Protein AF-A0A024UAS4-F1 (afdb_monomer)

Organism: NCBI:txid157072

Radius of gyration: 19.82 Å; Cα contacts (8 Å, |Δi|>4): 161; chains: 1; bounding box: 47×37×58 Å

Secondary structure (DSSP, 8-state):
-PPP-------PPPPGGGGGG--PPPHHHHHHHHHHHHHHHSTTSSSHHHHHHHHHHHH-GGGGGSPPTHHHHHTSHHHHHHHHHTHHHHHHHHHHHPBPPSSSS-PPPBB-HHHHHHHHHHTT--BTTB-HHHHHHHHHHH-SS--SGGG--B-HHHHHHHHHHHHHHH---TTS-HHHHHHHHHHHHS---S---

Foldseek 3Di:
DPQDDAADDDDPDDDPVVCPPDDDDDLVRVVVVLLVSLCVRVVVDPDSVVSSVVCCVVHVVCVVVDQDCLVVLCVDPLNVVLCVVCVVLLVVLQVVQWDADPDPDRDATWHQLVSLVVSCVVLVLDDPQCHPVNSSVLQVSLDDPDPDNVPRTHHSSSSSSSLLVSLCSVPVPSPDRSSRSSNCCCVPRSDDDPPDD

Nearest PDB structures (foldseek):
  7n6g-assembly1_5Z  TM=7.622E-01  e=7.331E+00  Chlamydomonas reinhardtii
  8glv-assembly1_HM  TM=6.140E-01  e=5.445E+00  Chlamydomonas reinhardtii
  2r2i-assembly1_A  TM=4.619E-01  e=5.181E+00  Gallus gallus
  8c9i-assembly1_A  TM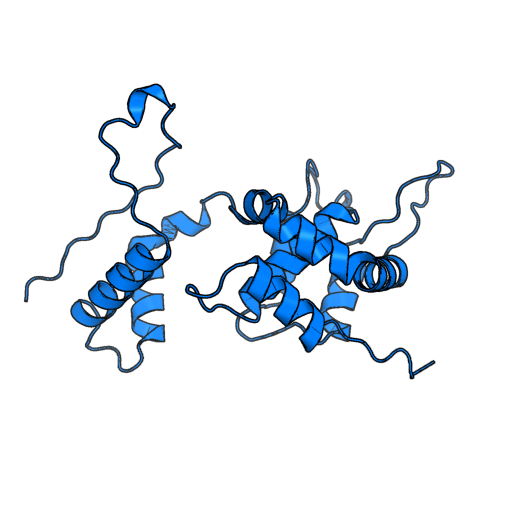=2.856E-01  e=8.507E+00  Mycobacterium tuberculosis H37Rv

Solvent-accessible surface area (backbone atoms only — not comparable to full-atom values): 11941 Å² total; per-residue (Å²): 134,84,77,82,86,77,83,75,80,92,72,80,85,70,56,84,90,69,45,89,80,64,84,82,72,54,73,59,58,48,50,52,51,49,53,52,49,25,50,71,72,33,58,88,47,93,44,69,68,60,17,47,53,49,44,39,63,76,52,43,57,67,57,80,74,52,80,75,63,58,61,62,52,50,68,30,73,66,30,45,52,47,53,57,74,44,38,67,62,54,50,50,56,47,62,74,53,33,44,76,54,90,58,95,58,93,57,69,59,21,28,42,6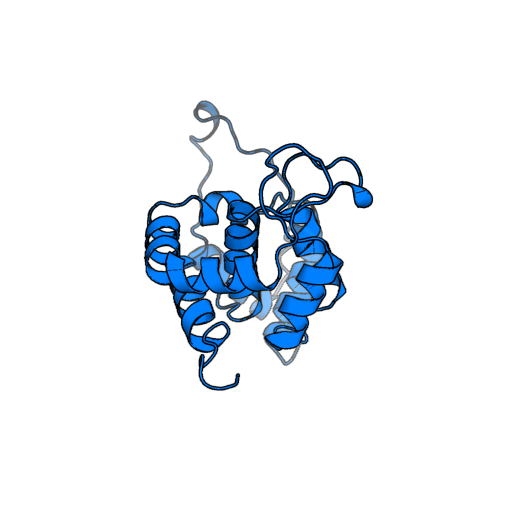9,71,38,48,55,46,52,42,56,78,56,59,61,66,44,100,79,32,40,75,64,54,54,52,50,46,60,59,68,49,54,81,88,61,89,47,80,91,66,47,61,43,36,69,68,36,48,51,40,46,50,46,53,48,14,45,58,76,50,71,52,84,85,57,56,65,47,57,35,30,50,51,35,45,64,72,56,66,61,68,78,85,86,77,124

Mean predicted aligned error: 9.31 Å

pLDDT: mean 83.04, std 13.85, range [34.66, 96.94]

Structure (mmCIF, N/CA/C/O backbone):
data_AF-A0A024UAS4-F1
#
_entry.id   AF-A0A024UAS4-F1
#
loop_
_atom_site.group_PDB
_atom_site.id
_atom_site.type_symbol
_atom_site.label_atom_id
_atom_site.label_alt_id
_atom_site.label_comp_id
_atom_site.label_asym_id
_atom_site.label_entity_id
_atom_site.label_seq_id
_atom_site.pdbx_PDB_ins_code
_atom_site.Cartn_x
_atom_site.Cartn_y
_atom_site.Cartn_z
_atom_site.occupancy
_atom_site.B_iso_or_equiv
_atom_site.auth_seq_id
_atom_site.auth_comp_id
_atom_site.auth_asym_id
_atom_site.auth_atom_id
_atom_site.pdbx_PDB_model_num
ATOM 1 N N . MET A 1 1 ? 24.900 0.332 -29.630 1.00 50.69 1 MET A N 1
ATOM 2 C CA . MET A 1 1 ? 23.513 0.754 -29.931 1.00 50.69 1 MET A CA 1
ATOM 3 C C . MET A 1 1 ? 23.313 2.219 -29.562 1.00 50.69 1 MET A C 1
ATOM 5 O O . MET A 1 1 ? 23.993 2.699 -28.663 1.00 50.69 1 MET A O 1
ATOM 9 N N . LYS A 1 2 ? 22.414 2.942 -30.246 1.00 58.78 2 LYS A N 1
ATOM 10 C CA . LYS A 1 2 ? 21.988 4.286 -29.814 1.00 58.78 2 LYS A CA 1
ATOM 11 C C . LYS A 1 2 ? 21.093 4.130 -28.580 1.00 58.78 2 LYS A C 1
ATOM 13 O O . LYS A 1 2 ? 20.152 3.346 -28.633 1.00 58.78 2 LYS A O 1
ATOM 18 N N . ARG A 1 3 ? 21.377 4.854 -27.491 1.00 64.69 3 ARG A N 1
ATOM 19 C CA . ARG A 1 3 ? 20.497 4.888 -26.310 1.00 64.69 3 ARG A CA 1
ATOM 20 C C . ARG A 1 3 ? 19.120 5.413 -26.731 1.00 64.69 3 ARG A C 1
ATOM 22 O O . ARG A 1 3 ? 19.038 6.483 -27.335 1.00 64.69 3 ARG A O 1
ATOM 29 N N . LEU A 1 4 ? 18.063 4.655 -26.437 1.00 68.50 4 LEU A N 1
ATOM 30 C CA . LEU A 1 4 ? 16.676 5.113 -26.576 1.00 68.50 4 LEU A CA 1
ATOM 31 C C . LEU A 1 4 ? 16.498 6.411 -25.770 1.00 68.50 4 LEU A C 1
ATOM 33 O O . LEU A 1 4 ? 16.914 6.474 -24.617 1.00 68.50 4 LEU A O 1
ATOM 37 N N . ARG A 1 5 ? 15.908 7.456 -26.362 1.00 72.44 5 ARG A N 1
ATOM 38 C CA . ARG A 1 5 ? 15.452 8.623 -25.593 1.00 72.44 5 ARG A CA 1
ATOM 39 C C . ARG A 1 5 ? 14.025 8.357 -25.155 1.00 72.44 5 ARG A C 1
ATOM 41 O O . ARG A 1 5 ? 13.124 8.374 -25.986 1.00 72.44 5 ARG A O 1
ATOM 48 N N . VAL A 1 6 ? 13.851 8.109 -23.866 1.00 74.56 6 VAL A N 1
ATOM 49 C CA . VAL A 1 6 ? 12.539 7.964 -23.242 1.00 74.56 6 VAL A CA 1
ATOM 50 C C . VAL A 1 6 ? 12.171 9.315 -22.636 1.00 74.56 6 VAL A C 1
ATOM 52 O O . VAL A 1 6 ? 12.903 9.838 -21.796 1.00 74.56 6 VAL A O 1
ATOM 55 N N . MET A 1 7 ? 11.079 9.904 -23.123 1.00 71.94 7 MET A N 1
ATOM 56 C CA . MET A 1 7 ? 10.457 11.090 -22.539 1.00 71.94 7 MET A CA 1
ATOM 57 C C . MET A 1 7 ? 9.089 10.700 -22.012 1.00 71.94 7 MET A C 1
ATOM 59 O O . MET A 1 7 ? 8.360 9.938 -22.641 1.00 71.94 7 MET A O 1
ATOM 63 N N . THR A 1 8 ? 8.762 11.229 -20.851 1.00 75.69 8 THR A N 1
ATOM 64 C CA . THR A 1 8 ? 7.645 10.768 -20.041 1.00 75.69 8 THR A CA 1
ATOM 65 C C . THR A 1 8 ? 7.023 11.960 -19.340 1.00 75.69 8 THR A C 1
ATOM 67 O O . THR A 1 8 ? 7.736 12.835 -18.845 1.00 75.69 8 THR A O 1
ATOM 70 N N . GLN A 1 9 ? 5.700 11.988 -19.298 1.00 74.81 9 GLN A N 1
ATOM 71 C CA . GLN A 1 9 ? 4.931 13.067 -18.699 1.00 74.81 9 GLN A CA 1
ATOM 72 C C . GLN A 1 9 ? 3.681 12.490 -18.038 1.00 74.81 9 GLN A C 1
ATOM 74 O O . GLN A 1 9 ? 3.135 11.494 -18.513 1.00 74.81 9 GLN A O 1
ATOM 79 N N . LEU A 1 10 ? 3.227 13.125 -16.959 1.00 70.62 10 LEU A N 1
ATOM 80 C CA . LEU A 1 10 ? 1.927 12.830 -16.370 1.00 70.62 10 LEU A CA 1
ATOM 81 C C . LEU A 1 10 ? 0.845 13.451 -17.265 1.00 70.62 10 LEU A C 1
ATOM 83 O O . LEU A 1 10 ? 0.870 14.658 -17.505 1.00 70.62 10 LEU A O 1
ATOM 87 N N . VAL A 1 11 ? -0.088 12.641 -17.758 1.00 72.94 11 VAL A N 1
ATOM 88 C CA . VAL A 1 11 ? -1.229 13.106 -18.561 1.00 72.94 11 VAL A CA 1
ATOM 89 C C . VAL A 1 11 ? -2.507 12.895 -17.741 1.00 72.94 11 VAL A C 1
ATOM 91 O O . VAL A 1 11 ? -2.615 11.859 -17.082 1.00 72.94 11 VAL A O 1
ATOM 94 N N . PRO A 1 12 ? -3.457 13.850 -17.719 1.00 67.56 12 PRO A N 1
ATOM 95 C CA . PRO A 1 12 ? -4.763 13.632 -17.101 1.00 67.56 12 PRO A CA 1
ATOM 96 C C . PRO A 1 12 ? -5.467 12.433 -17.737 1.00 67.56 12 PRO A C 1
ATOM 98 O O . PRO A 1 12 ? -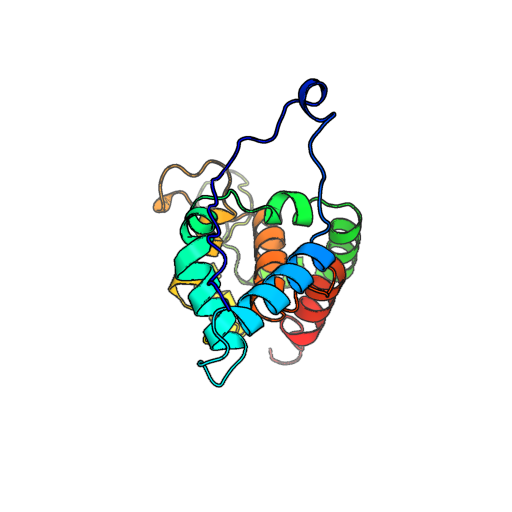5.340 12.230 -18.943 1.00 67.56 12 PRO A O 1
ATO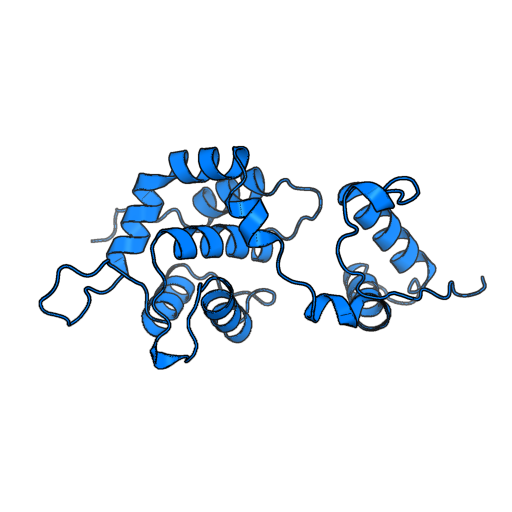M 101 N N . THR A 1 13 ? -6.233 11.674 -16.952 1.00 65.25 13 THR A N 1
ATOM 102 C CA . THR A 1 13 ? -7.056 10.588 -17.492 1.00 65.25 13 THR A CA 1
ATOM 103 C C . THR A 1 13 ? -7.985 11.161 -18.572 1.00 65.25 13 THR A C 1
ATOM 105 O O . THR A 1 13 ? -8.742 12.092 -18.262 1.00 65.25 13 THR A O 1
ATOM 108 N N . PRO A 1 14 ? -7.906 10.684 -19.829 1.00 61.59 14 PRO A N 1
ATOM 109 C CA . PRO A 1 14 ? -8.760 11.181 -20.899 1.00 61.59 14 PRO A CA 1
ATOM 110 C C . PRO A 1 14 ? -10.228 10.919 -20.552 1.00 61.59 14 PRO A C 1
ATOM 112 O O . PRO A 1 14 ? -10.560 9.929 -19.900 1.00 61.59 14 PRO A O 1
ATOM 115 N N . ARG A 1 15 ? -11.118 11.831 -20.956 1.00 60.00 15 ARG A N 1
ATOM 116 C CA . ARG A 1 15 ? -12.567 11.591 -20.863 1.00 60.00 15 ARG A CA 1
ATOM 117 C C . ARG A 1 15 ? -12.927 10.471 -21.840 1.00 60.00 15 ARG A C 1
ATOM 119 O O . ARG A 1 15 ? -12.284 10.372 -22.881 1.00 60.00 15 ARG A O 1
ATOM 126 N N . ASP A 1 16 ? -13.949 9.674 -21.530 1.00 57.28 16 ASP A N 1
ATOM 127 C CA . ASP A 1 16 ? -14.318 8.470 -22.299 1.00 57.28 16 ASP A CA 1
ATOM 128 C C . ASP A 1 16 ? -14.399 8.703 -23.826 1.00 57.28 16 ASP A C 1
ATOM 130 O O . ASP A 1 16 ? -14.017 7.827 -24.600 1.00 57.28 16 ASP A O 1
ATOM 134 N N . ASP A 1 17 ? -14.777 9.908 -24.268 1.00 56.56 17 ASP A N 1
ATOM 135 C CA . ASP A 1 17 ? -14.885 10.300 -25.683 1.00 56.56 17 ASP A CA 1
ATOM 136 C C . ASP A 1 17 ? -13.538 10.581 -26.406 1.00 56.56 17 ASP A C 1
ATOM 138 O O . ASP A 1 17 ? -13.509 10.632 -27.634 1.00 56.56 17 ASP A O 1
ATOM 142 N N . GLU A 1 18 ? -12.416 10.746 -25.691 1.00 55.72 18 GLU A N 1
ATOM 143 C CA . GLU A 1 18 ? -11.061 10.979 -26.253 1.00 55.72 18 GLU A CA 1
ATOM 144 C C . GLU A 1 18 ? -10.182 9.709 -26.267 1.00 55.72 18 GLU A C 1
ATOM 146 O O . GLU A 1 18 ? -9.039 9.729 -26.725 1.00 55.72 18 GLU A O 1
ATOM 151 N N . SER A 1 19 ? -10.707 8.587 -25.769 1.00 55.97 19 SER A N 1
ATOM 152 C CA . SER A 1 19 ? -9.962 7.340 -25.535 1.00 55.97 19 SER A CA 1
ATOM 153 C C . SER A 1 19 ? -9.661 6.513 -26.795 1.00 55.97 19 SER A C 1
ATOM 155 O O . SER A 1 19 ? -8.859 5.582 -26.732 1.00 55.97 19 SER A O 1
ATOM 157 N N . ALA A 1 20 ? -10.251 6.854 -27.946 1.00 57.53 20 ALA A N 1
ATOM 158 C CA . ALA A 1 20 ? -10.285 5.990 -29.132 1.00 57.53 20 ALA A CA 1
ATOM 159 C C . ALA A 1 20 ? -8.906 5.623 -29.725 1.00 57.53 20 ALA A C 1
ATOM 161 O O . ALA A 1 20 ? -8.789 4.572 -30.352 1.00 57.53 20 ALA A O 1
ATOM 162 N N . ASP A 1 21 ? -7.868 6.434 -29.483 1.00 59.16 21 ASP A N 1
ATOM 163 C CA . ASP A 1 21 ? -6.505 6.203 -29.991 1.00 59.16 21 ASP A CA 1
ATOM 164 C C . ASP A 1 21 ? -5.477 5.862 -28.890 1.00 59.16 21 ASP A C 1
ATOM 166 O O . ASP A 1 21 ? -4.285 5.701 -29.174 1.00 59.16 21 ASP A O 1
ATOM 170 N N . THR A 1 22 ? -5.900 5.733 -27.626 1.00 65.50 22 THR A N 1
ATOM 171 C CA . THR A 1 22 ? -4.978 5.410 -26.526 1.00 65.50 22 THR A CA 1
ATOM 172 C C . THR A 1 22 ? -4.817 3.897 -26.416 1.00 65.50 22 THR A C 1
ATOM 174 O O . THR A 1 22 ? -5.690 3.196 -25.914 1.00 65.50 22 THR A O 1
ATOM 177 N N . GLN A 1 23 ? -3.682 3.372 -26.885 1.00 67.50 23 GLN A N 1
ATOM 178 C CA . GLN A 1 23 ? -3.316 1.983 -26.615 1.00 67.50 23 GLN A CA 1
ATOM 179 C C . GLN A 1 23 ? -2.904 1.842 -25.149 1.00 67.50 23 GLN A C 1
ATOM 181 O O . GLN A 1 23 ? -1.827 2.285 -24.747 1.00 67.50 23 GLN A O 1
ATOM 186 N N . GLU A 1 24 ? -3.764 1.214 -24.354 1.00 75.06 24 GLU A N 1
ATOM 187 C CA . GLU A 1 24 ? -3.436 0.821 -22.989 1.00 75.06 24 GLU A CA 1
ATOM 188 C C . GLU A 1 24 ? -2.560 -0.434 -22.996 1.00 75.06 24 GLU A C 1
ATOM 190 O O . GLU A 1 24 ? -2.846 -1.426 -23.668 1.00 75.06 24 GLU A O 1
ATOM 195 N N . ILE A 1 25 ? -1.468 -0.384 -22.237 1.00 78.38 25 ILE A N 1
ATOM 196 C CA . ILE A 1 25 ? -0.591 -1.528 -21.994 1.00 78.38 25 ILE A CA 1
ATOM 197 C C . ILE A 1 25 ? -0.926 -2.055 -20.599 1.00 78.38 25 ILE A C 1
ATOM 199 O O . ILE A 1 25 ? -1.052 -1.271 -19.657 1.00 78.38 25 ILE A O 1
ATOM 203 N N . SER A 1 26 ? -1.055 -3.374 -20.449 1.00 81.25 26 SER A N 1
ATOM 204 C CA . SER A 1 26 ? -1.276 -3.973 -19.131 1.00 81.25 26 SER A CA 1
ATOM 205 C C . SER A 1 26 ? -0.089 -3.702 -18.194 1.00 81.25 26 SER A C 1
ATOM 207 O O . SER A 1 26 ? 1.044 -3.519 -18.639 1.00 81.25 26 SER A O 1
ATOM 209 N N . VAL A 1 27 ? -0.310 -3.724 -16.875 1.00 78.31 27 VAL A N 1
ATOM 210 C CA . VAL A 1 27 ? 0.770 -3.523 -15.884 1.00 78.31 27 VAL A CA 1
ATOM 211 C C . VAL A 1 27 ? 1.896 -4.550 -16.058 1.00 78.31 27 VAL A C 1
ATOM 213 O O . VAL A 1 27 ? 3.070 -4.212 -15.916 1.00 78.31 27 VAL A O 1
ATOM 216 N N . VAL A 1 28 ? 1.543 -5.791 -16.401 1.00 80.44 28 VAL A N 1
ATOM 217 C CA . VAL A 1 28 ? 2.492 -6.892 -16.613 1.00 80.44 28 VAL A CA 1
ATOM 218 C C . VAL A 1 28 ? 3.344 -6.646 -17.854 1.00 80.44 28 VAL A C 1
ATOM 220 O O . VAL A 1 28 ? 4.570 -6.735 -17.781 1.00 80.44 28 VAL A O 1
ATOM 223 N N . ASP A 1 29 ? 2.713 -6.282 -18.971 1.00 84.69 29 ASP A N 1
ATOM 224 C CA . ASP A 1 29 ? 3.425 -5.988 -20.216 1.00 84.69 29 ASP A CA 1
ATOM 225 C C . ASP A 1 29 ? 4.300 -4.743 -20.060 1.00 84.69 29 ASP A C 1
ATOM 227 O O . ASP A 1 29 ? 5.446 -4.718 -20.509 1.00 84.69 29 ASP A O 1
ATOM 231 N N . PHE A 1 30 ? 3.799 -3.724 -19.359 1.00 84.62 30 PHE A N 1
ATOM 232 C CA . PHE A 1 30 ? 4.568 -2.530 -19.041 1.00 84.62 30 PHE A CA 1
ATOM 233 C C . PHE A 1 30 ? 5.794 -2.867 -18.186 1.00 84.62 30 PHE A C 1
ATOM 235 O O . PHE A 1 30 ? 6.894 -2.408 -18.495 1.00 84.62 30 PHE A O 1
ATOM 242 N N . ALA A 1 31 ? 5.644 -3.709 -17.159 1.00 85.38 31 ALA A N 1
ATOM 243 C CA . ALA A 1 31 ? 6.760 -4.169 -16.340 1.00 85.38 31 ALA A CA 1
ATOM 244 C C . ALA A 1 31 ? 7.802 -4.944 -17.166 1.00 85.38 31 ALA A C 1
ATOM 246 O O . ALA A 1 31 ? 8.996 -4.677 -17.031 1.00 85.38 31 ALA A O 1
ATOM 247 N N . ASP A 1 32 ? 7.389 -5.852 -18.056 1.00 87.25 32 ASP A N 1
ATOM 248 C CA . ASP A 1 32 ? 8.320 -6.578 -18.934 1.00 87.25 32 ASP A CA 1
ATOM 249 C C . ASP A 1 32 ? 9.058 -5.628 -19.893 1.00 87.25 32 ASP A C 1
ATOM 251 O O . ASP A 1 32 ? 10.288 -5.660 -19.995 1.00 87.25 32 ASP A O 1
ATOM 255 N N . ILE A 1 33 ? 8.333 -4.710 -20.539 1.00 87.69 33 ILE A N 1
ATOM 256 C CA . ILE A 1 33 ? 8.920 -3.685 -21.411 1.00 87.69 33 ILE A CA 1
ATOM 257 C C . ILE A 1 33 ? 9.942 -2.846 -20.638 1.00 87.69 33 ILE A C 1
ATOM 259 O O . ILE A 1 33 ? 11.064 -2.654 -21.115 1.00 87.69 33 ILE A O 1
ATOM 263 N N . LEU A 1 34 ? 9.598 -2.390 -19.431 1.00 87.12 34 LEU A N 1
ATOM 264 C CA . LEU A 1 34 ? 10.504 -1.637 -18.567 1.00 87.12 34 LEU A CA 1
ATOM 265 C C . LEU A 1 34 ? 11.773 -2.424 -18.254 1.00 87.12 34 LEU A C 1
ATOM 267 O O . LEU A 1 34 ? 12.871 -1.889 -18.397 1.00 87.12 34 LEU A O 1
ATOM 271 N N . LEU A 1 35 ? 11.649 -3.692 -17.861 1.00 89.25 35 LEU A N 1
ATOM 272 C CA . LEU A 1 35 ? 12.798 -4.536 -17.538 1.00 89.25 35 LEU A CA 1
ATOM 273 C C . LEU A 1 35 ? 13.713 -4.738 -18.751 1.00 89.25 35 LEU A C 1
ATOM 275 O O . LEU A 1 35 ? 14.939 -4.681 -18.614 1.00 89.25 35 LEU A O 1
ATOM 279 N N . ARG A 1 36 ? 13.141 -4.913 -19.947 1.00 88.88 36 ARG A N 1
ATOM 280 C CA . ARG A 1 36 ? 13.904 -4.998 -21.202 1.00 88.88 36 ARG A CA 1
ATOM 281 C C . ARG A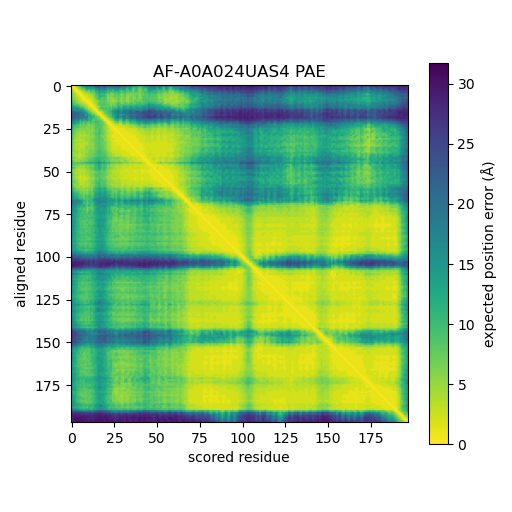 1 36 ? 14.642 -3.697 -21.500 1.00 88.88 36 ARG A C 1
ATOM 283 O O . ARG A 1 36 ? 15.837 -3.740 -21.783 1.00 88.88 36 ARG A O 1
ATOM 290 N N . ILE A 1 37 ? 13.974 -2.548 -21.371 1.00 87.75 37 ILE A N 1
ATOM 291 C CA . ILE A 1 37 ? 14.600 -1.232 -21.564 1.00 87.75 37 ILE A CA 1
ATOM 292 C C . ILE A 1 37 ? 15.729 -1.022 -20.551 1.00 87.75 37 ILE A C 1
ATOM 294 O O . ILE A 1 37 ? 16.828 -0.628 -20.940 1.00 87.75 37 ILE A O 1
ATOM 298 N N . CYS A 1 38 ? 15.500 -1.343 -19.275 1.00 89.88 38 CYS A N 1
ATOM 299 C CA . CYS A 1 38 ? 16.506 -1.232 -18.221 1.00 89.88 38 CYS A CA 1
ATOM 300 C C . CYS A 1 38 ? 17.752 -2.071 -18.534 1.00 89.88 38 CYS A C 1
ATOM 302 O O . CYS A 1 38 ? 18.877 -1.609 -18.346 1.00 89.88 38 CYS A O 1
ATOM 304 N N . ASN A 1 39 ? 17.563 -3.302 -19.018 1.00 90.12 39 ASN A N 1
ATOM 305 C CA . ASN A 1 39 ? 18.664 -4.191 -19.385 1.00 90.12 39 ASN A CA 1
ATOM 306 C C . ASN A 1 39 ? 19.453 -3.696 -20.599 1.00 90.12 39 ASN A C 1
ATOM 308 O O . ASN A 1 39 ? 20.677 -3.813 -20.602 1.00 90.12 39 ASN A O 1
ATOM 312 N N . GLU A 1 40 ? 18.772 -3.130 -21.592 1.00 89.00 40 GLU A N 1
ATOM 313 C CA . GLU A 1 40 ? 19.404 -2.622 -22.810 1.00 89.00 40 GLU A CA 1
ATOM 314 C C . GLU A 1 40 ? 20.137 -1.288 -22.571 1.00 89.00 40 GLU A C 1
ATOM 316 O O . GLU A 1 40 ? 21.221 -1.060 -23.107 1.00 89.00 40 GLU A O 1
ATOM 321 N N . GLN A 1 41 ? 19.564 -0.389 -21.761 1.00 85.50 41 GLN A N 1
ATOM 322 C CA . GLN A 1 41 ? 20.108 0.955 -21.530 1.00 85.50 41 GLN A CA 1
ATOM 323 C C . GLN A 1 41 ? 21.173 1.021 -20.436 1.00 85.50 41 GLN A C 1
ATOM 325 O O . GLN A 1 41 ? 22.100 1.823 -20.566 1.00 85.50 41 GLN A O 1
ATOM 330 N N . PHE A 1 42 ? 21.026 0.204 -19.388 1.00 89.19 42 PHE A N 1
ATOM 331 C CA . PHE A 1 42 ? 21.872 0.223 -18.190 1.00 89.19 42 PHE A CA 1
ATOM 332 C C . PHE A 1 42 ? 22.599 -1.109 -17.975 1.00 89.19 42 PHE A C 1
ATOM 334 O O . PHE A 1 42 ? 22.893 -1.502 -16.842 1.00 89.19 42 PHE A O 1
ATOM 341 N N . GLY A 1 43 ? 22.876 -1.838 -19.059 1.00 86.00 43 GLY A N 1
ATOM 342 C CA . GLY A 1 43 ? 23.566 -3.128 -19.024 1.00 86.00 43 GLY A CA 1
ATOM 343 C C . GLY A 1 43 ? 24.933 -3.082 -18.326 1.00 86.00 43 GLY A C 1
ATOM 344 O O . GLY A 1 43 ? 25.386 -4.106 -17.815 1.00 86.00 43 GLY A O 1
ATOM 345 N N . GLU A 1 44 ? 25.555 -1.901 -18.234 1.00 89.50 44 GLU A N 1
ATOM 346 C CA . GLU A 1 44 ? 26.793 -1.661 -17.487 1.00 89.50 44 GLU A CA 1
ATOM 347 C C . GLU A 1 44 ? 26.650 -1.839 -15.968 1.00 89.50 44 GLU A C 1
ATOM 349 O O . GLU A 1 44 ? 27.635 -2.126 -15.288 1.00 89.50 44 GLU A O 1
ATOM 354 N N . LEU A 1 45 ? 25.443 -1.687 -15.414 1.00 88.75 45 LEU A N 1
ATOM 355 C CA . LEU A 1 45 ? 25.195 -1.910 -13.992 1.00 88.75 45 LEU A CA 1
ATOM 356 C C . LEU A 1 45 ? 25.052 -3.411 -13.739 1.00 88.75 45 LEU A C 1
ATOM 358 O O . LEU A 1 45 ? 24.292 -4.095 -14.419 1.00 88.75 45 LEU A O 1
ATOM 362 N N . GLY A 1 46 ? 25.758 -3.944 -12.743 1.00 84.25 46 GLY A N 1
ATOM 363 C CA . GLY A 1 46 ? 25.818 -5.392 -12.520 1.00 84.25 46 GLY A CA 1
ATOM 364 C C . GLY A 1 46 ? 24.505 -6.026 -12.045 1.00 84.25 46 GLY A C 1
ATOM 365 O O . GLY A 1 46 ? 24.255 -7.194 -12.333 1.00 84.25 46 GLY A O 1
ATOM 366 N N . ARG A 1 47 ? 23.654 -5.287 -11.319 1.00 89.56 47 ARG A N 1
ATOM 367 C CA . ARG A 1 47 ? 22.403 -5.814 -10.743 1.00 89.56 47 ARG A CA 1
ATOM 368 C C . ARG A 1 47 ? 21.179 -5.202 -11.413 1.00 89.56 47 ARG A C 1
ATOM 370 O O . ARG A 1 47 ? 21.092 -3.984 -11.516 1.00 89.56 47 ARG A O 1
ATOM 377 N N . LEU A 1 48 ? 20.188 -6.034 -11.746 1.00 85.44 48 LEU A N 1
ATOM 378 C CA . LEU A 1 48 ? 18.914 -5.591 -12.332 1.00 85.44 48 LEU A CA 1
ATOM 379 C C . LEU A 1 48 ? 18.230 -4.500 -11.496 1.00 85.44 48 LEU A C 1
ATOM 381 O O . LEU A 1 48 ? 17.791 -3.504 -12.054 1.00 85.44 48 LEU A O 1
ATOM 385 N N . GLY A 1 49 ? 18.217 -4.636 -10.166 1.00 83.94 49 GLY A N 1
ATOM 386 C CA . GLY A 1 49 ? 17.643 -3.613 -9.282 1.00 83.94 49 GLY A CA 1
ATOM 387 C C . GLY A 1 49 ? 18.274 -2.231 -9.474 1.00 83.94 49 GLY A C 1
ATOM 388 O O . GLY A 1 49 ? 17.557 -1.252 -9.599 1.00 83.94 49 GLY A O 1
ATOM 389 N N . GLN A 1 50 ? 19.600 -2.156 -9.641 1.00 88.00 50 GLN A N 1
ATOM 390 C CA . GLN A 1 50 ? 20.292 -0.883 -9.885 1.00 88.00 50 GLN A CA 1
ATOM 391 C C . GLN A 1 50 ? 19.919 -0.271 -11.242 1.00 88.00 50 GLN A C 1
ATOM 393 O O . GLN A 1 50 ? 19.875 0.949 -11.375 1.00 88.00 50 GLN A O 1
ATOM 398 N N . ARG A 1 51 ? 19.648 -1.114 -12.247 1.00 90.38 51 ARG A N 1
ATOM 399 C CA . ARG A 1 51 ? 19.180 -0.682 -13.573 1.00 90.38 51 ARG A CA 1
ATOM 400 C C . ARG A 1 51 ? 17.788 -0.076 -13.490 1.00 90.38 51 ARG A C 1
ATOM 402 O O . ARG A 1 51 ? 17.563 0.993 -14.045 1.00 90.38 51 ARG A O 1
ATOM 409 N N . VAL A 1 52 ? 16.889 -0.741 -12.767 1.00 88.00 52 VAL A N 1
ATOM 410 C CA . VAL A 1 52 ? 15.523 -0.261 -12.531 1.00 88.00 52 VAL A CA 1
ATOM 411 C C . VAL A 1 52 ? 15.540 1.035 -11.724 1.00 88.00 52 VAL A C 1
ATOM 413 O O . VAL A 1 52 ? 14.915 2.001 -12.145 1.00 88.00 52 VAL A O 1
ATOM 416 N N . ASP A 1 53 ? 16.314 1.107 -10.637 1.00 84.69 53 ASP A N 1
ATOM 417 C CA . ASP A 1 53 ? 16.447 2.329 -9.831 1.00 84.69 53 ASP A CA 1
ATOM 418 C C . ASP A 1 53 ? 16.927 3.507 -10.688 1.00 84.69 53 ASP A C 1
ATOM 420 O O . ASP A 1 53 ? 16.366 4.603 -10.631 1.00 84.69 53 ASP A O 1
ATOM 424 N N . ARG A 1 54 ? 17.938 3.276 -11.539 1.00 86.25 54 ARG A N 1
ATOM 425 C CA . ARG A 1 54 ? 18.450 4.297 -12.457 1.00 86.25 54 ARG A CA 1
ATOM 426 C C . ARG A 1 54 ? 17.386 4.739 -13.459 1.00 86.25 54 ARG A C 1
ATOM 428 O O . ARG A 1 54 ? 17.203 5.941 -13.634 1.00 86.25 54 ARG A O 1
ATOM 435 N N . PHE A 1 55 ? 16.668 3.792 -14.065 1.00 87.81 55 PHE A N 1
ATOM 436 C CA . PHE A 1 55 ? 15.583 4.094 -14.996 1.00 87.81 55 PHE A CA 1
ATOM 437 C C . PHE A 1 55 ? 14.486 4.926 -14.326 1.00 87.81 55 PHE A C 1
ATOM 439 O O . PHE A 1 55 ? 14.049 5.927 -14.885 1.00 87.81 55 PHE A O 1
ATOM 446 N N . VAL A 1 56 ? 14.063 4.552 -13.116 1.00 84.06 56 VAL A N 1
ATOM 447 C CA . VAL A 1 56 ? 13.004 5.261 -12.389 1.00 84.06 56 VAL A CA 1
ATOM 448 C C . VAL A 1 56 ? 13.420 6.698 -12.077 1.00 84.06 56 VAL A C 1
ATOM 450 O O . VAL A 1 56 ? 12.650 7.624 -12.319 1.00 84.06 56 VAL A O 1
ATOM 453 N N . VAL A 1 57 ? 14.648 6.905 -11.596 1.00 83.88 57 VAL A N 1
ATOM 454 C CA . VAL A 1 57 ? 15.160 8.245 -11.271 1.00 83.88 57 VAL A CA 1
ATOM 455 C C . VAL A 1 57 ? 15.314 9.120 -12.519 1.00 83.88 57 VAL A C 1
ATOM 457 O O . VAL A 1 57 ? 14.986 10.303 -12.470 1.00 83.88 57 VAL A O 1
ATOM 460 N N . GLU A 1 58 ? 15.799 8.567 -13.634 1.00 85.38 58 GLU A N 1
ATOM 461 C CA . GLU A 1 58 ? 16.045 9.344 -14.859 1.00 85.38 58 GLU A CA 1
ATOM 462 C C . GLU A 1 58 ? 14.785 9.574 -15.702 1.00 85.38 58 GLU A C 1
ATOM 464 O O . GLU A 1 58 ? 14.656 10.623 -16.335 1.00 85.38 58 GLU A O 1
ATOM 469 N N . HIS A 1 59 ? 13.869 8.604 -15.726 1.00 84.25 59 HIS A N 1
ATOM 470 C CA . HIS A 1 59 ? 12.772 8.557 -16.691 1.00 84.25 59 HIS A CA 1
ATOM 471 C C . HIS A 1 59 ? 11.390 8.429 -16.068 1.00 84.25 59 HIS A C 1
ATOM 473 O O . HIS A 1 59 ? 10.426 8.519 -16.803 1.00 84.25 59 HIS A O 1
ATOM 479 N N . LEU A 1 60 ? 11.239 8.205 -14.763 1.00 80.19 60 LEU A N 1
ATOM 480 C CA . LEU A 1 60 ? 9.921 8.088 -14.120 1.00 80.19 60 LEU A CA 1
ATOM 481 C C . LEU A 1 60 ? 9.784 8.975 -12.877 1.00 80.19 60 LEU A C 1
ATOM 483 O O . LEU A 1 60 ? 8.892 8.766 -12.059 1.00 80.19 60 LEU A O 1
ATOM 487 N N . CYS A 1 61 ? 10.628 9.998 -12.731 1.00 73.62 61 CYS A N 1
ATOM 488 C CA . CYS A 1 61 ? 10.659 10.861 -11.546 1.00 73.62 61 CYS A CA 1
ATOM 489 C C . CYS A 1 61 ? 9.320 11.568 -11.250 1.00 73.62 61 CYS A C 1
ATOM 491 O O . CYS A 1 61 ? 8.978 11.787 -10.091 1.00 73.62 61 CYS A O 1
ATOM 493 N N . PHE A 1 62 ? 8.518 11.856 -12.278 1.00 73.00 62 PHE A N 1
ATOM 494 C CA . PHE A 1 62 ? 7.178 12.440 -12.147 1.00 73.00 62 PHE A CA 1
ATOM 495 C C . PHE A 1 62 ? 6.142 11.463 -11.564 1.00 73.00 62 PHE A C 1
ATOM 497 O O . PHE A 1 62 ? 5.093 11.919 -11.118 1.00 73.00 62 PHE A O 1
ATOM 504 N N . LEU A 1 63 ? 6.410 10.149 -11.497 1.00 66.75 63 LEU A N 1
ATOM 505 C CA . LEU A 1 63 ? 5.519 9.201 -10.811 1.00 66.75 63 LEU A CA 1
ATOM 506 C C . LEU A 1 63 ? 5.388 9.505 -9.315 1.00 66.75 63 LEU A C 1
ATOM 508 O O . LEU A 1 63 ? 4.380 9.149 -8.718 1.00 66.75 63 LEU A O 1
ATOM 512 N N . GLN A 1 64 ? 6.342 10.227 -8.717 1.00 63.00 64 GLN A N 1
ATOM 513 C CA . GLN A 1 64 ? 6.202 10.744 -7.349 1.00 63.00 64 GLN A CA 1
ATOM 514 C C . GLN A 1 64 ? 5.021 11.720 -7.198 1.00 63.00 64 GLN A C 1
ATOM 516 O O . GLN A 1 64 ? 4.548 11.943 -6.090 1.00 63.00 64 GLN A O 1
ATOM 521 N N . GLN A 1 65 ? 4.548 12.302 -8.303 1.00 63.09 65 GLN A N 1
ATOM 522 C CA . GLN A 1 65 ? 3.408 13.219 -8.347 1.00 63.09 65 GLN A CA 1
ATOM 523 C C . GLN A 1 65 ? 2.100 12.507 -8.727 1.00 63.09 65 GLN A C 1
ATOM 525 O O . GLN A 1 65 ? 1.038 13.129 -8.704 1.00 63.09 65 GLN A O 1
ATOM 530 N N . ALA A 1 66 ? 2.153 11.223 -9.101 1.00 63.75 66 ALA A N 1
ATOM 531 C CA . ALA A 1 66 ? 0.968 10.464 -9.468 1.00 63.75 66 ALA A CA 1
ATOM 532 C C . ALA A 1 66 ? 0.127 10.154 -8.223 1.00 63.75 66 ALA A C 1
ATOM 534 O O . ALA A 1 66 ? 0.643 9.737 -7.183 1.00 63.75 66 ALA A O 1
ATOM 535 N N . LYS A 1 67 ? -1.193 10.337 -8.332 1.00 62.59 67 LYS A N 1
ATOM 536 C CA . LYS A 1 67 ? -2.118 9.949 -7.267 1.00 62.59 67 LYS A CA 1
ATOM 537 C C . LYS A 1 67 ? -2.077 8.428 -7.115 1.00 62.59 67 LYS A C 1
ATOM 539 O O . LYS A 1 67 ? -2.127 7.700 -8.103 1.00 62.59 67 LYS A O 1
ATOM 544 N N . SER A 1 68 ? -1.968 7.954 -5.879 1.00 65.06 68 SER A N 1
ATOM 545 C CA . SER A 1 68 ? -1.880 6.522 -5.603 1.00 65.06 68 SER A CA 1
ATOM 546 C C . SER A 1 68 ? -3.154 5.791 -6.039 1.00 65.06 68 SER A C 1
ATOM 548 O O . SER A 1 68 ? -4.235 6.078 -5.524 1.00 65.06 68 SER A O 1
ATOM 550 N N . ALA A 1 69 ? -3.014 4.801 -6.924 1.00 70.06 69 ALA A N 1
ATOM 551 C CA . ALA A 1 69 ? -4.096 3.892 -7.318 1.00 70.06 69 ALA A CA 1
ATOM 552 C C . ALA A 1 69 ? -4.515 2.927 -6.186 1.00 70.06 69 ALA A C 1
ATOM 554 O O . ALA A 1 69 ? -5.488 2.190 -6.318 1.00 70.06 69 ALA A O 1
ATOM 555 N N . LEU A 1 70 ? -3.801 2.929 -5.050 1.00 73.69 70 LEU A N 1
ATOM 556 C CA . LEU A 1 70 ? -4.049 2.009 -3.935 1.00 73.69 70 LEU A CA 1
ATOM 557 C C . LEU A 1 70 ? -5.461 2.121 -3.369 1.00 73.69 70 LEU A C 1
ATOM 559 O O . LEU A 1 70 ? -6.006 1.112 -2.935 1.00 73.69 70 LEU A O 1
ATOM 563 N N . ARG A 1 71 ? -6.061 3.316 -3.371 1.00 79.44 71 ARG A N 1
ATOM 564 C CA . ARG A 1 71 ? -7.435 3.483 -2.889 1.00 79.44 71 ARG A CA 1
ATOM 565 C C . ARG A 1 71 ? -8.431 2.774 -3.799 1.00 79.44 71 ARG A C 1
ATOM 567 O O . ARG A 1 71 ? -9.296 2.059 -3.312 1.00 79.44 71 ARG A O 1
ATOM 574 N N . GLU A 1 72 ? -8.293 2.926 -5.111 1.00 83.88 72 GLU A N 1
ATOM 575 C CA . GLU A 1 72 ? -9.158 2.249 -6.085 1.00 83.88 72 GLU A CA 1
ATOM 576 C C . GLU A 1 72 ? -9.005 0.728 -5.983 1.00 83.88 72 GLU A C 1
ATOM 578 O O . GLU A 1 72 ? -10.001 0.007 -5.902 1.00 83.88 72 GLU A O 1
ATOM 583 N N . GLU A 1 73 ? -7.765 0.252 -5.859 1.00 85.75 73 GLU A N 1
ATOM 584 C CA . GLU A 1 73 ? -7.469 -1.163 -5.645 1.00 85.75 73 GLU A CA 1
ATOM 585 C C . GLU A 1 73 ? -8.066 -1.687 -4.330 1.00 85.75 73 GLU A C 1
ATOM 587 O O . GLU A 1 73 ? -8.708 -2.737 -4.311 1.00 85.75 73 GLU A O 1
ATOM 592 N N . ALA A 1 74 ? -7.928 -0.939 -3.230 1.00 85.12 74 ALA A N 1
ATOM 593 C CA . ALA A 1 74 ? -8.501 -1.294 -1.933 1.00 85.12 74 ALA A CA 1
ATOM 594 C C . ALA A 1 74 ? -10.035 -1.396 -1.971 1.00 85.12 74 ALA A C 1
ATOM 596 O O . ALA A 1 74 ? -10.637 -2.158 -1.211 1.00 85.12 74 ALA A O 1
ATOM 597 N N . GLN A 1 75 ? -10.671 -0.653 -2.879 1.00 87.94 75 GLN A N 1
ATOM 598 C CA . GLN A 1 75 ? -12.115 -0.654 -3.079 1.00 87.94 75 GLN A CA 1
ATOM 599 C C . GLN A 1 75 ? -12.598 -1.693 -4.102 1.00 87.94 75 GLN A C 1
ATOM 601 O O . GLN A 1 75 ? -13.820 -1.850 -4.248 1.00 87.94 75 GLN A O 1
ATOM 606 N N . SER A 1 76 ? -11.691 -2.421 -4.764 1.00 91.88 76 SER A N 1
ATOM 607 C CA . SER A 1 76 ? -12.034 -3.464 -5.732 1.00 91.88 76 SER A CA 1
ATOM 608 C C . SER A 1 76 ? -12.830 -4.600 -5.077 1.00 91.88 76 SER A C 1
ATOM 610 O O . SER A 1 76 ? -12.695 -4.892 -3.885 1.00 91.88 76 SER A O 1
ATOM 612 N N . ALA A 1 77 ? -13.699 -5.261 -5.848 1.00 93.25 77 ALA A N 1
ATOM 613 C CA . ALA A 1 77 ? -14.536 -6.346 -5.326 1.00 93.25 77 ALA A CA 1
ATOM 614 C C . ALA A 1 77 ? -13.694 -7.525 -4.804 1.00 93.25 77 ALA A C 1
ATOM 616 O O . ALA A 1 77 ? -13.997 -8.088 -3.750 1.00 93.25 77 ALA A O 1
ATOM 617 N N . ALA A 1 78 ? -12.611 -7.857 -5.512 1.00 94.56 78 ALA A N 1
ATOM 618 C CA . ALA A 1 78 ? -11.685 -8.908 -5.110 1.00 94.56 78 ALA A CA 1
ATOM 619 C C . ALA A 1 78 ? -10.973 -8.555 -3.795 1.00 94.56 78 ALA A C 1
ATOM 621 O O . ALA A 1 78 ? -10.918 -9.386 -2.886 1.00 94.56 78 ALA A O 1
ATOM 622 N N . MET A 1 79 ? -10.505 -7.310 -3.646 1.00 95.69 79 MET A N 1
ATOM 623 C CA . MET A 1 79 ? -9.862 -6.873 -2.409 1.00 95.69 79 MET A CA 1
ATOM 624 C C . MET A 1 79 ? -10.841 -6.836 -1.232 1.00 95.69 79 MET A C 1
ATOM 626 O O . MET A 1 79 ? -10.523 -7.321 -0.147 1.00 95.69 79 MET A O 1
ATOM 630 N N . LYS A 1 80 ? -12.067 -6.343 -1.444 1.00 94.69 80 LYS A N 1
ATOM 631 C CA . LYS A 1 80 ? -13.132 -6.369 -0.428 1.00 94.69 80 LYS A CA 1
ATOM 632 C C . LYS A 1 80 ? -13.432 -7.784 0.063 1.00 94.69 80 LYS A C 1
ATOM 634 O O . LYS A 1 80 ? -13.651 -7.966 1.259 1.00 94.69 80 LYS A O 1
ATOM 639 N N . SER A 1 81 ? -13.409 -8.777 -0.829 1.00 96.25 81 SER A N 1
ATOM 640 C CA . SER A 1 81 ? -13.570 -10.186 -0.454 1.00 96.25 81 SER A CA 1
ATOM 641 C C . SER A 1 81 ? -12.452 -10.649 0.483 1.00 96.25 81 SER A C 1
ATOM 643 O O . SER A 1 81 ? -12.742 -11.200 1.542 1.00 96.25 81 SER A O 1
ATOM 645 N N . VAL A 1 82 ? -11.190 -10.362 0.140 1.00 96.94 82 VAL A N 1
ATOM 646 C CA . VAL A 1 82 ? -10.028 -10.696 0.982 1.00 96.94 82 VAL A CA 1
ATOM 647 C C . VAL A 1 82 ? -10.117 -10.001 2.341 1.00 96.94 82 VAL A C 1
ATOM 649 O O . VAL A 1 82 ? -10.037 -10.648 3.379 1.00 96.94 82 VAL A O 1
ATOM 652 N N . LEU A 1 83 ? -10.354 -8.689 2.374 1.00 95.50 83 LEU A N 1
ATOM 653 C CA . LEU A 1 83 ? -10.468 -7.945 3.632 1.00 95.50 83 LEU A CA 1
ATOM 654 C C . LEU A 1 83 ? -11.627 -8.451 4.507 1.00 95.50 83 LEU A C 1
ATOM 656 O O . LEU A 1 83 ? -11.522 -8.438 5.734 1.00 95.50 83 LEU A O 1
ATOM 660 N N . SER A 1 84 ? -12.718 -8.924 3.894 1.00 95.75 84 SER A N 1
ATOM 661 C CA . SER A 1 84 ? -13.835 -9.531 4.619 1.00 95.75 84 SER A CA 1
ATOM 662 C C . SER A 1 84 ? -13.468 -10.875 5.250 1.00 95.75 84 SER A C 1
ATOM 664 O O . SER A 1 84 ? -13.943 -11.158 6.348 1.00 95.75 84 SER A O 1
ATOM 666 N N . GLU A 1 85 ? -12.638 -11.686 4.593 1.00 96.69 85 GLU A N 1
ATOM 667 C CA . GLU A 1 85 ? -12.137 -12.957 5.133 1.00 96.69 85 GLU A CA 1
ATOM 668 C C . GLU A 1 85 ? -11.316 -12.735 6.413 1.00 96.69 85 GLU A C 1
ATOM 670 O O . GLU A 1 85 ? -11.506 -13.428 7.410 1.00 96.69 85 GLU A O 1
ATOM 675 N N . PHE A 1 86 ? -10.486 -11.687 6.439 1.00 96.00 86 PHE A N 1
ATOM 676 C CA . PHE A 1 86 ? -9.645 -11.334 7.592 1.00 96.00 86 PHE A CA 1
ATOM 677 C C . PHE A 1 86 ? -10.273 -10.317 8.550 1.00 96.00 86 PHE A C 1
ATOM 679 O O . PHE A 1 86 ? -9.591 -9.772 9.425 1.00 96.00 86 PHE A O 1
ATOM 686 N N . LYS A 1 87 ? -11.571 -10.032 8.411 1.00 95.06 87 LYS A N 1
ATOM 687 C CA . LYS A 1 87 ? -12.234 -8.929 9.118 1.00 95.06 87 LYS A CA 1
ATOM 688 C C . LYS A 1 87 ? -12.048 -8.991 10.630 1.00 95.06 87 LYS A C 1
ATOM 690 O O . LYS A 1 87 ? -11.771 -7.967 11.250 1.00 95.06 87 L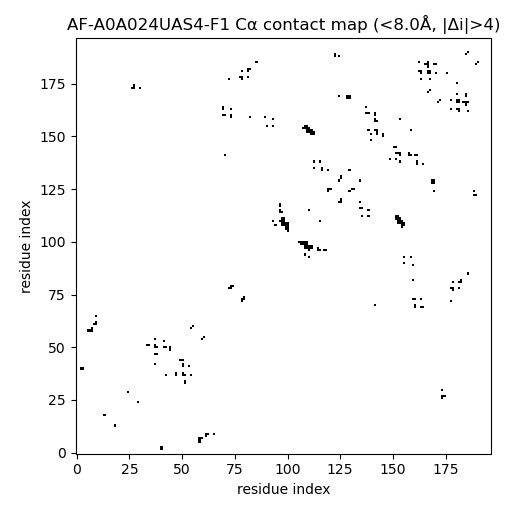YS A O 1
ATOM 695 N N . GLU A 1 88 ? -12.205 -10.166 11.235 1.00 94.62 88 GLU A N 1
ATOM 696 C CA . GLU A 1 88 ? -12.106 -10.323 12.691 1.00 94.62 88 GLU A CA 1
ATOM 697 C C . GLU A 1 88 ? -10.692 -10.042 13.203 1.00 94.62 88 GLU A C 1
ATOM 699 O O . GLU A 1 88 ? -10.523 -9.266 14.145 1.00 94.62 88 GLU A O 1
ATOM 704 N N . GLN A 1 89 ? -9.678 -10.592 12.530 1.00 94.81 89 GLN A N 1
ATOM 705 C CA . GLN A 1 89 ? -8.270 -10.367 12.847 1.00 94.81 89 GLN A CA 1
ATOM 706 C C . GLN A 1 89 ? -7.905 -8.886 12.700 1.00 94.81 89 GLN A C 1
ATOM 708 O O . GLN A 1 89 ? -7.373 -8.278 13.631 1.00 94.81 89 GLN A O 1
ATOM 713 N N . LEU A 1 90 ? -8.242 -8.278 11.558 1.00 95.88 90 LEU A N 1
ATOM 714 C CA . LEU A 1 90 ? -7.948 -6.871 11.285 1.00 95.88 90 LEU A CA 1
ATOM 715 C C . LEU A 1 90 ? -8.686 -5.940 12.251 1.00 95.88 90 LEU A C 1
ATOM 717 O O . LEU A 1 90 ? -8.104 -4.975 12.740 1.00 95.88 90 LEU A O 1
ATOM 721 N N . ALA A 1 91 ? -9.949 -6.230 12.575 1.00 94.75 91 ALA A N 1
ATOM 722 C CA . ALA A 1 91 ? -10.703 -5.464 13.564 1.00 94.75 91 ALA A CA 1
ATOM 723 C C . ALA A 1 91 ? -10.131 -5.631 14.980 1.00 94.75 91 ALA A C 1
ATOM 725 O O . ALA A 1 91 ? -10.151 -4.675 15.755 1.00 94.75 91 ALA A O 1
ATOM 726 N N . GLY A 1 92 ? -9.622 -6.817 15.326 1.00 94.12 92 GLY A N 1
ATOM 727 C CA . GLY A 1 92 ? -8.936 -7.077 16.591 1.00 94.12 92 GLY A CA 1
ATOM 728 C C . GLY A 1 92 ? -7.657 -6.253 16.726 1.00 94.12 92 GLY A C 1
ATOM 729 O O . GLY A 1 92 ? -7.487 -5.542 17.717 1.00 94.12 92 GLY A O 1
ATOM 730 N N . ILE A 1 93 ? -6.808 -6.270 15.693 1.00 95.19 93 ILE A N 1
ATOM 731 C CA . ILE A 1 93 ? -5.606 -5.429 15.618 1.00 95.19 93 ILE A CA 1
ATOM 732 C C . ILE A 1 93 ? -5.996 -3.956 15.721 1.00 95.19 93 ILE A C 1
ATOM 734 O O . ILE A 1 93 ? -5.461 -3.240 16.563 1.00 95.19 93 ILE A O 1
ATOM 738 N N . PHE A 1 94 ? -6.970 -3.507 14.928 1.00 95.19 94 PHE A N 1
ATOM 739 C CA . PHE A 1 94 ? -7.395 -2.114 14.951 1.00 95.19 94 PHE A CA 1
ATOM 740 C C . PHE A 1 94 ? -7.858 -1.691 16.349 1.00 95.19 94 PHE A C 1
ATOM 742 O O . PHE A 1 94 ? -7.376 -0.707 16.895 1.00 95.19 94 PHE A O 1
ATOM 749 N N . LYS A 1 95 ? -8.731 -2.466 16.998 1.00 93.50 95 LYS A N 1
ATOM 750 C CA . LYS A 1 95 ? -9.218 -2.152 18.351 1.00 93.50 95 LYS A CA 1
ATOM 751 C C . LYS A 1 95 ? -8.114 -2.127 19.411 1.00 93.50 95 LYS A C 1
ATOM 753 O O . LYS A 1 95 ? -8.274 -1.415 20.397 1.00 93.50 95 LYS A O 1
ATOM 758 N N . ARG A 1 96 ? -7.030 -2.892 19.232 1.00 93.00 96 ARG A N 1
ATOM 759 C CA . ARG A 1 96 ? -5.899 -2.944 20.174 1.00 93.00 96 ARG A CA 1
ATOM 760 C C . ARG A 1 96 ? -5.118 -1.631 20.226 1.00 93.00 96 ARG A C 1
ATOM 762 O O . ARG A 1 96 ? -4.658 -1.253 21.298 1.00 93.00 96 ARG A O 1
ATOM 769 N N . TYR A 1 97 ? -4.963 -0.962 19.087 1.00 94.00 97 TYR A N 1
ATOM 770 C CA . TYR A 1 97 ? -4.165 0.265 18.969 1.00 94.00 97 TYR A CA 1
ATOM 771 C C . TYR A 1 97 ? -5.020 1.529 18.841 1.00 94.00 97 TYR A C 1
ATOM 773 O O . TYR A 1 97 ? -4.554 2.614 19.180 1.00 94.00 97 TYR A O 1
ATOM 781 N N . ALA A 1 98 ? -6.262 1.409 18.367 1.00 92.19 98 ALA A N 1
ATOM 782 C CA . ALA A 1 98 ? -7.146 2.547 18.200 1.00 92.19 98 ALA A CA 1
ATOM 783 C C . ALA A 1 98 ? -7.521 3.165 19.550 1.00 92.19 98 ALA A C 1
ATOM 785 O O . ALA A 1 98 ? -7.822 2.479 20.530 1.00 92.19 98 ALA A O 1
ATOM 786 N N . VAL A 1 99 ? -7.566 4.491 19.578 1.00 87.88 99 VAL A N 1
ATOM 787 C CA . VAL A 1 99 ? -7.957 5.261 20.751 1.00 87.88 99 VAL A CA 1
ATOM 788 C C . VAL A 1 99 ? -9.420 5.676 20.654 1.00 87.88 99 VAL A C 1
ATOM 790 O O . VAL A 1 99 ? -9.980 5.873 19.574 1.00 87.88 99 VAL A O 1
ATOM 793 N N . LYS A 1 100 ? -10.060 5.808 21.819 1.00 82.50 100 LYS A N 1
ATOM 794 C CA . LYS A 1 100 ? -11.386 6.417 21.904 1.00 82.50 100 LYS A CA 1
ATOM 795 C C . LYS A 1 100 ? -11.248 7.937 21.783 1.00 82.50 100 LYS A C 1
ATOM 797 O O . LYS A 1 100 ? -10.382 8.508 22.453 1.00 82.50 100 LYS A O 1
ATOM 802 N N . PRO A 1 101 ? -12.103 8.603 20.994 1.00 75.62 101 PRO A N 1
ATOM 803 C CA . PRO A 1 101 ? -12.120 10.055 20.941 1.00 75.62 101 PRO A CA 1
ATOM 804 C C . PRO A 1 101 ? -12.395 10.647 22.327 1.00 75.62 101 PRO A C 1
ATOM 806 O O . PRO A 1 101 ? -13.162 10.101 23.119 1.00 75.62 101 PRO A O 1
ATOM 809 N N . LYS A 1 102 ? -11.744 11.777 22.626 1.00 65.50 102 LYS A N 1
ATOM 810 C CA . LYS A 1 102 ? -11.853 12.470 23.924 1.00 65.50 102 LYS A CA 1
ATOM 811 C C . LYS A 1 102 ? -13.190 13.206 24.112 1.00 65.50 102 LYS A C 1
ATOM 813 O O . LYS A 1 102 ? -13.502 13.619 25.226 1.00 65.50 102 LYS A O 1
ATOM 818 N N . SER A 1 103 ? -13.952 13.398 23.034 1.00 63.00 103 SER A N 1
ATOM 819 C CA . SER A 1 103 ? -15.268 14.047 23.039 1.00 63.00 103 SER A CA 1
ATOM 820 C C . SER A 1 103 ? -16.309 13.221 23.811 1.00 63.00 103 SER A C 1
ATOM 822 O O . SER A 1 103 ? -16.270 11.993 23.798 1.00 63.00 103 SER A O 1
ATOM 824 N N . LYS A 1 104 ? -17.262 13.896 24.473 1.00 52.78 104 LYS A N 1
ATOM 825 C CA . LYS A 1 104 ? -18.423 13.257 25.128 1.00 52.78 104 LYS A CA 1
ATOM 826 C C . LYS A 1 104 ? -19.410 12.642 24.126 1.00 52.78 104 LYS A C 1
ATOM 828 O O . LYS A 1 104 ? -20.285 11.878 24.532 1.00 52.78 104 LYS A O 1
ATOM 833 N N . GLU A 1 105 ? -19.292 12.970 22.844 1.00 54.06 105 GLU A N 1
ATOM 834 C CA . GLU A 1 105 ? -20.058 12.324 21.784 1.00 54.06 105 GLU A CA 1
ATOM 835 C C . GLU A 1 105 ? -19.435 10.974 21.424 1.00 54.06 105 GLU A C 1
ATOM 837 O O . GLU A 1 105 ? -18.223 10.788 21.515 1.00 54.06 105 GLU A O 1
ATOM 842 N N . LYS A 1 106 ? -20.276 10.014 21.025 1.00 57.00 106 LYS A N 1
ATOM 843 C CA . LYS A 1 106 ? -19.872 8.676 20.569 1.00 57.00 106 LYS A CA 1
ATOM 844 C C . LYS A 1 106 ? -19.051 8.777 19.275 1.00 57.00 106 LYS A C 1
ATOM 846 O O . LYS A 1 106 ? -19.558 8.480 18.200 1.00 57.00 106 LYS A O 1
ATOM 851 N N . GLY A 1 107 ? -17.805 9.224 19.361 1.00 66.38 107 GLY A N 1
ATOM 852 C CA . GLY A 1 107 ? -16.917 9.268 18.211 1.00 66.38 107 GLY A CA 1
ATOM 853 C C . GLY A 1 107 ? -16.405 7.871 17.852 1.00 66.38 107 GLY A C 1
ATOM 854 O O . GLY A 1 107 ? -16.421 6.940 18.665 1.00 66.38 107 GLY A O 1
ATOM 855 N N . VAL A 1 108 ? -15.962 7.730 16.609 1.00 83.19 108 VAL A N 1
ATOM 856 C CA . VAL A 1 108 ? -15.458 6.471 16.057 1.00 83.19 108 VAL A CA 1
ATOM 857 C C . VAL A 1 108 ? -14.031 6.225 16.559 1.00 83.19 108 VAL A C 1
ATOM 859 O O . VAL A 1 108 ? -13.248 7.161 16.722 1.00 83.19 108 VAL A O 1
ATOM 862 N N . LEU A 1 109 ? -13.700 4.961 16.842 1.00 89.31 109 LEU A N 1
ATOM 863 C CA . LEU A 1 109 ? -12.327 4.553 17.147 1.00 89.31 109 LEU A CA 1
ATOM 864 C C . LEU A 1 109 ? -11.408 4.904 15.973 1.00 89.31 109 LEU A C 1
ATOM 866 O O . LEU A 1 109 ? -11.747 4.612 14.827 1.00 89.31 109 LEU A O 1
ATOM 870 N N . HIS A 1 110 ? -10.242 5.465 16.274 1.00 91.00 110 HIS A N 1
ATOM 871 C CA . HIS A 1 110 ? -9.267 5.869 15.266 1.00 91.00 110 HIS A CA 1
ATOM 872 C C . HIS A 1 110 ? -7.835 5.603 15.726 1.00 91.00 110 HIS A C 1
ATOM 874 O O . HIS A 1 110 ? -7.545 5.516 16.920 1.00 91.00 110 HIS A O 1
ATOM 880 N N . PHE A 1 111 ? -6.928 5.500 14.767 1.00 91.62 111 PHE A N 1
ATOM 881 C CA . PHE A 1 111 ? -5.489 5.508 14.982 1.00 91.62 111 PHE A CA 1
ATOM 882 C C . PHE A 1 111 ? -4.979 6.943 14.939 1.00 91.62 111 PHE A C 1
ATOM 884 O O . PHE A 1 111 ? -5.213 7.655 13.966 1.00 91.62 111 PHE A O 1
ATOM 891 N N . LYS A 1 112 ? -4.209 7.353 15.946 1.00 91.44 112 LYS A N 1
ATOM 892 C CA . LYS A 1 112 ? -3.320 8.509 15.790 1.00 91.44 112 LYS A CA 1
ATOM 893 C C . LYS A 1 112 ? -1.984 8.038 15.234 1.00 91.44 112 LYS A C 1
ATOM 895 O O . LYS A 1 112 ? -1.618 6.871 15.392 1.00 91.44 112 LYS A O 1
ATOM 900 N N . LEU A 1 113 ? -1.212 8.960 14.664 1.00 92.00 113 LEU A N 1
ATOM 901 C CA . LEU A 1 113 ? 0.110 8.663 14.111 1.00 92.00 113 LEU A CA 1
ATOM 902 C C . LEU A 1 113 ? 1.003 7.900 15.104 1.00 92.00 113 LEU A C 1
ATOM 904 O O . LEU A 1 113 ? 1.637 6.915 14.744 1.00 92.00 113 LEU A O 1
ATOM 908 N N . ARG A 1 114 ? 1.021 8.299 16.381 1.00 93.06 114 ARG A N 1
ATOM 909 C CA . ARG A 1 114 ? 1.796 7.598 17.419 1.00 93.06 114 ARG A CA 1
ATOM 910 C C . ARG A 1 114 ? 1.422 6.114 17.523 1.00 93.06 114 ARG A C 1
ATOM 912 O O . ARG A 1 114 ? 2.311 5.275 17.649 1.00 93.06 114 ARG A O 1
ATOM 919 N N . ASP A 1 115 ? 0.130 5.803 17.485 1.00 93.88 115 ASP A N 1
ATOM 920 C CA . ASP A 1 115 ? -0.385 4.445 17.672 1.00 93.88 115 ASP A CA 1
ATOM 921 C C . ASP A 1 115 ? -0.189 3.606 16.395 1.00 93.88 115 ASP A C 1
ATOM 923 O O . ASP A 1 115 ? 0.177 2.435 16.473 1.00 93.88 115 ASP A O 1
ATOM 927 N N . TRP A 1 116 ? -0.282 4.237 15.217 1.00 95.38 116 TRP A N 1
ATOM 928 C CA . TRP A 1 116 ? 0.172 3.662 13.947 1.00 95.38 116 TRP A CA 1
ATOM 929 C C . TRP A 1 116 ? 1.650 3.264 13.985 1.00 95.38 116 TRP A C 1
ATOM 931 O O . TRP A 1 116 ? 2.010 2.136 13.646 1.00 95.38 116 TRP A O 1
ATOM 941 N N . MET A 1 117 ? 2.516 4.161 14.459 1.00 96.06 117 MET A N 1
ATOM 942 C CA . MET A 1 117 ? 3.945 3.875 14.564 1.00 96.06 117 MET A CA 1
ATOM 943 C C . MET A 1 117 ? 4.242 2.770 15.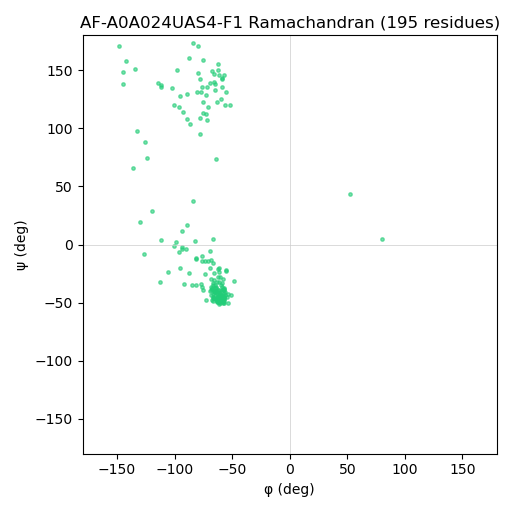584 1.00 96.06 117 MET A C 1
ATOM 945 O O . MET A 1 117 ? 5.206 2.027 15.402 1.00 96.06 117 MET A O 1
ATOM 949 N N . ALA A 1 118 ? 3.434 2.635 16.641 1.00 95.31 118 ALA A N 1
ATOM 950 C CA . ALA A 1 118 ? 3.529 1.513 17.573 1.00 95.31 118 ALA A CA 1
ATOM 951 C C . ALA A 1 118 ? 3.144 0.190 16.894 1.00 95.31 118 ALA A C 1
ATOM 953 O O . ALA A 1 118 ? 3.926 -0.755 16.938 1.00 95.31 118 ALA A O 1
ATOM 954 N N . PHE A 1 119 ? 2.017 0.151 16.175 1.00 96.31 119 PHE A N 1
ATOM 955 C CA . PHE A 1 119 ? 1.599 -1.007 15.377 1.00 96.31 119 PHE A CA 1
ATOM 956 C C . PHE A 1 119 ? 2.693 -1.460 14.392 1.00 96.31 119 PHE A C 1
ATOM 958 O O . PHE A 1 119 ? 3.082 -2.629 14.390 1.00 96.31 119 PHE A O 1
ATOM 965 N N . VAL A 1 120 ? 3.255 -0.532 13.610 1.00 96.62 120 VAL A N 1
ATOM 966 C CA . VAL A 1 120 ? 4.329 -0.823 12.642 1.00 96.62 120 VAL A CA 1
ATOM 967 C C . VAL A 1 120 ? 5.559 -1.443 13.319 1.00 96.62 120 VAL A C 1
ATOM 969 O O . VAL A 1 120 ? 6.182 -2.353 12.762 1.00 96.62 120 VAL A O 1
ATOM 972 N N . LYS A 1 121 ? 5.914 -0.972 14.520 1.00 95.06 121 LYS A N 1
ATOM 973 C CA . LYS A 1 121 ? 7.049 -1.494 15.296 1.00 95.06 121 LYS A CA 1
ATOM 974 C C . LYS A 1 121 ? 6.764 -2.864 15.897 1.00 95.06 121 LYS A C 1
ATOM 976 O O . LYS A 1 121 ? 7.602 -3.753 15.765 1.00 95.06 121 LYS A O 1
ATOM 981 N N . ASP A 1 122 ? 5.608 -3.039 16.529 1.00 95.06 122 ASP A N 1
ATOM 982 C CA . ASP A 1 122 ? 5.249 -4.270 17.239 1.00 95.06 122 ASP A CA 1
ATOM 983 C C . ASP A 1 122 ? 5.155 -5.461 16.280 1.00 95.06 122 ASP A C 1
ATOM 985 O O . ASP A 1 122 ? 5.671 -6.542 16.570 1.00 95.06 122 ASP A O 1
ATOM 989 N N . PHE A 1 123 ? 4.597 -5.233 15.089 1.00 95.12 123 PHE A N 1
ATOM 990 C CA . PHE A 1 123 ? 4.549 -6.221 14.009 1.00 95.12 123 PHE A CA 1
ATOM 991 C C . PHE A 1 123 ? 5.844 -6.289 13.181 1.00 95.12 123 PHE A C 1
ATOM 993 O O . PHE A 1 123 ? 5.929 -7.060 12.228 1.00 95.12 123 PHE A O 1
ATOM 1000 N N . LYS A 1 124 ? 6.877 -5.514 13.547 1.00 94.50 124 LYS A N 1
ATOM 1001 C CA . LYS A 1 124 ? 8.206 -5.492 12.908 1.00 94.50 124 LYS A CA 1
ATOM 1002 C C . LYS A 1 124 ? 8.141 -5.289 11.391 1.00 94.50 124 LYS A C 1
ATOM 1004 O O . LYS A 1 124 ? 8.854 -5.944 10.635 1.00 94.50 124 LYS A O 1
ATOM 1009 N N . LEU A 1 125 ? 7.287 -4.369 10.949 1.00 95.44 125 LEU A N 1
ATOM 1010 C CA . LEU A 1 125 ? 7.008 -4.152 9.527 1.00 95.44 125 LEU A CA 1
ATOM 1011 C C . LEU A 1 125 ? 8.066 -3.288 8.827 1.00 95.44 125 LEU A C 1
ATOM 1013 O O . LEU A 1 125 ? 8.097 -3.220 7.600 1.00 95.44 125 LEU A O 1
ATOM 1017 N N . LEU A 1 126 ? 8.945 -2.626 9.578 1.00 95.44 126 LEU A N 1
ATOM 1018 C CA . LEU A 1 126 ? 10.006 -1.807 8.998 1.00 95.44 126 LEU A CA 1
ATOM 1019 C C . LEU A 1 126 ? 11.006 -2.659 8.213 1.00 95.44 126 LEU A C 1
ATOM 1021 O O . LEU A 1 126 ? 11.443 -3.720 8.657 1.00 95.44 126 LEU A O 1
ATOM 1025 N N . SER A 1 127 ? 11.408 -2.156 7.052 1.00 91.12 127 SER A N 1
ATOM 1026 C CA . SER A 1 127 ? 12.397 -2.790 6.182 1.00 91.12 127 SER A CA 1
ATOM 1027 C C . SER A 1 127 ? 13.192 -1.721 5.425 1.00 91.12 127 SER A C 1
ATOM 1029 O O . SER A 1 127 ? 12.793 -0.557 5.425 1.00 91.12 127 SER A O 1
ATOM 1031 N N . PRO A 1 128 ? 14.275 -2.076 4.710 1.00 88.38 128 PRO A N 1
ATOM 1032 C CA . PRO A 1 128 ? 14.954 -1.121 3.832 1.00 88.38 128 PRO A CA 1
ATOM 1033 C C . PRO A 1 128 ? 14.034 -0.475 2.780 1.00 88.38 128 PRO A C 1
ATOM 1035 O O . PRO A 1 128 ? 14.345 0.604 2.294 1.00 88.38 128 PRO A O 1
ATOM 1038 N N . ARG A 1 129 ? 12.907 -1.122 2.437 1.00 85.44 129 ARG A N 1
ATOM 1039 C CA . ARG A 1 129 ? 11.900 -0.604 1.494 1.00 85.44 129 ARG A CA 1
ATOM 1040 C C . ARG A 1 129 ? 10.740 0.123 2.176 1.00 85.44 129 ARG A C 1
ATOM 1042 O O . ARG A 1 129 ? 10.049 0.888 1.521 1.00 85.44 129 ARG A O 1
ATOM 1049 N N . PHE A 1 130 ? 10.515 -0.129 3.464 1.00 93.75 130 PHE A N 1
ATOM 1050 C CA . PHE A 1 130 ? 9.459 0.501 4.253 1.00 93.75 130 PHE A CA 1
ATOM 1051 C C . PHE A 1 130 ? 10.073 1.145 5.490 1.00 93.75 130 PHE A C 1
ATOM 1053 O O . PHE A 1 130 ? 10.244 0.513 6.537 1.00 93.75 130 PHE A O 1
ATOM 1060 N N . THR A 1 131 ? 10.483 2.396 5.313 1.00 94.69 131 THR A N 1
ATOM 1061 C CA . THR A 1 131 ? 11.176 3.194 6.320 1.00 94.69 131 THR A CA 1
ATOM 1062 C C . THR A 1 131 ? 10.188 3.859 7.279 1.00 94.69 131 THR A C 1
ATOM 1064 O O . THR A 1 131 ? 8.974 3.828 7.086 1.00 94.69 131 THR A O 1
ATOM 1067 N N . TYR A 1 132 ? 10.718 4.501 8.321 1.00 94.81 132 TYR A N 1
ATOM 1068 C CA . TYR A 1 132 ? 9.928 5.354 9.213 1.00 94.81 132 TYR A CA 1
ATOM 1069 C C . TYR A 1 132 ? 9.208 6.480 8.468 1.00 94.81 132 TYR A C 1
ATOM 1071 O O . TYR A 1 132 ? 8.045 6.752 8.748 1.00 94.81 132 TYR A O 1
ATOM 1079 N N . GLU A 1 133 ? 9.900 7.105 7.519 1.00 92.88 133 GLU A N 1
ATOM 1080 C CA . GLU A 1 133 ? 9.351 8.153 6.660 1.00 92.88 133 GLU A CA 1
ATOM 1081 C C . GLU A 1 133 ? 8.222 7.598 5.787 1.00 92.88 133 GLU A C 1
ATOM 1083 O O . GLU A 1 133 ? 7.108 8.103 5.843 1.00 92.88 133 GLU A O 1
ATOM 1088 N N . ALA A 1 134 ? 8.444 6.457 5.122 1.00 91.69 134 ALA A N 1
ATOM 1089 C CA . ALA A 1 134 ? 7.407 5.801 4.327 1.00 91.69 134 ALA A CA 1
ATOM 1090 C C . ALA A 1 134 ? 6.177 5.403 5.165 1.00 91.69 134 ALA A C 1
ATOM 1092 O O . ALA A 1 134 ? 5.050 5.476 4.681 1.00 91.69 134 ALA A O 1
ATOM 1093 N N . ALA A 1 135 ? 6.366 5.001 6.426 1.00 95.06 135 ALA A N 1
ATOM 1094 C CA . ALA A 1 135 ? 5.259 4.707 7.333 1.00 95.06 135 ALA A CA 1
ATOM 1095 C C . ALA A 1 135 ? 4.466 5.964 7.712 1.00 95.06 135 ALA A C 1
ATOM 1097 O O . ALA A 1 135 ? 3.240 5.903 7.804 1.00 95.06 135 ALA A O 1
ATOM 1098 N N . HIS A 1 136 ? 5.148 7.090 7.920 1.00 93.06 136 HIS A N 1
ATOM 1099 C CA . HIS A 1 136 ? 4.514 8.376 8.186 1.00 93.06 136 HIS A CA 1
ATOM 1100 C C . HIS A 1 136 ? 3.726 8.871 6.968 1.00 93.06 136 HIS A C 1
ATOM 1102 O O . HIS A 1 136 ? 2.570 9.276 7.089 1.00 93.06 136 HIS A O 1
ATOM 1108 N N . ASP A 1 137 ? 4.334 8.796 5.787 1.00 89.94 137 ASP A N 1
ATOM 1109 C CA . ASP A 1 137 ? 3.700 9.195 4.536 1.00 89.94 137 ASP A CA 1
ATOM 1110 C C . ASP A 1 137 ? 2.514 8.303 4.205 1.00 89.94 137 ASP A C 1
ATOM 1112 O O . ASP A 1 137 ? 1.471 8.805 3.801 1.00 89.94 137 ASP A O 1
ATOM 1116 N N . LEU A 1 138 ? 2.618 6.994 4.444 1.00 91.81 138 LEU A N 1
ATOM 1117 C CA . LEU A 1 138 ? 1.491 6.090 4.258 1.00 91.81 138 LEU A CA 1
ATOM 1118 C C . LEU A 1 138 ? 0.312 6.470 5.159 1.00 91.81 138 LEU A C 1
ATOM 1120 O O . LEU A 1 138 ? -0.808 6.549 4.663 1.00 91.81 138 LEU A O 1
ATOM 1124 N N . PHE A 1 139 ? 0.560 6.752 6.443 1.00 92.75 139 PHE A N 1
ATOM 1125 C CA . PHE A 1 139 ? -0.489 7.204 7.361 1.00 92.75 139 PHE A CA 1
ATOM 1126 C C . PHE A 1 139 ? -1.176 8.464 6.836 1.00 92.75 139 PHE A C 1
ATOM 1128 O O . PHE A 1 139 ? -2.397 8.496 6.771 1.00 92.75 139 PHE A O 1
ATOM 1135 N N . ARG A 1 140 ? -0.400 9.460 6.392 1.00 89.06 140 ARG A N 1
ATOM 1136 C CA . ARG A 1 140 ? -0.911 10.709 5.807 1.00 89.06 140 ARG A CA 1
ATOM 1137 C C . ARG A 1 140 ? -1.728 10.460 4.534 1.00 89.06 140 ARG A C 1
ATOM 1139 O O . ARG A 1 140 ? -2.800 11.027 4.367 1.00 89.06 140 ARG A O 1
ATOM 1146 N N . ASN A 1 141 ? -1.229 9.608 3.642 1.00 86.81 141 ASN A N 1
ATOM 1147 C CA . A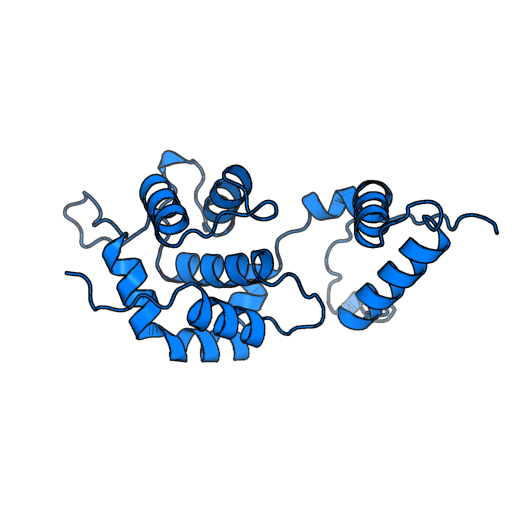SN A 1 141 ? -1.778 9.421 2.299 1.00 86.81 141 ASN A CA 1
ATOM 1148 C C . ASN A 1 141 ? -3.103 8.656 2.277 1.00 86.81 141 ASN A C 1
ATOM 1150 O O . ASN A 1 141 ? -3.879 8.827 1.339 1.00 86.81 141 ASN A O 1
ATOM 1154 N N . VAL A 1 142 ? -3.369 7.816 3.281 1.00 88.69 142 VAL A N 1
ATOM 1155 C CA . VAL A 1 142 ? -4.663 7.125 3.385 1.00 88.69 142 VAL A CA 1
ATOM 1156 C C . VAL A 1 142 ? -5.755 7.996 4.000 1.00 88.69 142 VAL A C 1
ATOM 1158 O O . VAL A 1 142 ? -6.916 7.618 3.904 1.00 88.69 142 VAL A O 1
ATOM 1161 N N . GLN A 1 143 ? -5.424 9.151 4.589 1.00 85.44 143 GLN A N 1
ATOM 1162 C CA . GLN A 1 143 ? -6.419 10.047 5.183 1.00 85.44 143 GLN A CA 1
ATOM 1163 C C . GLN A 1 143 ? -7.300 10.712 4.122 1.00 85.44 143 GLN A C 1
ATOM 1165 O O . GLN A 1 143 ? -6.816 11.188 3.091 1.00 85.44 143 GLN A O 1
ATOM 1170 N N . GLU A 1 144 ? -8.599 10.806 4.395 1.00 73.50 144 GLU A N 1
ATOM 1171 C CA . GLU A 1 144 ? -9.523 11.651 3.637 1.00 73.50 144 GLU A CA 1
ATOM 1172 C C . GLU A 1 144 ? -9.826 12.962 4.369 1.00 73.50 144 GLU A C 1
ATOM 1174 O O . GLU A 1 144 ? -10.383 12.980 5.460 1.00 73.50 144 GLU A O 1
ATOM 1179 N N . GLY A 1 145 ? -9.497 14.094 3.738 1.00 66.38 145 GLY A N 1
ATOM 1180 C CA . GLY A 1 145 ? -9.979 15.410 4.171 1.00 66.38 145 GLY A CA 1
ATOM 1181 C C . GLY A 1 145 ? -9.244 16.060 5.348 1.00 66.38 145 GLY A C 1
ATOM 1182 O O . GLY A 1 145 ? -9.643 17.147 5.759 1.00 66.38 145 GLY A O 1
ATOM 1183 N N . ALA A 1 146 ? -8.165 15.464 5.865 1.00 66.81 146 ALA A N 1
ATOM 1184 C CA . ALA A 1 146 ? -7.336 16.106 6.885 1.00 66.81 146 ALA A CA 1
ATOM 1185 C C . ALA A 1 146 ? -6.533 17.278 6.288 1.00 66.81 146 ALA A C 1
ATOM 1187 O O . ALA A 1 146 ? -5.711 17.093 5.390 1.00 66.81 146 ALA A O 1
ATOM 1188 N N . SER A 1 147 ? -6.765 18.494 6.789 1.00 63.53 147 SER A N 1
ATOM 1189 C CA . SER A 1 147 ? -6.036 19.703 6.376 1.00 63.53 147 SER A CA 1
ATOM 1190 C C . SER A 1 147 ? -4.747 19.942 7.168 1.00 63.53 147 SER A C 1
ATOM 1192 O O . SER A 1 147 ? -3.836 20.601 6.666 1.00 63.53 147 SER A O 1
ATOM 1194 N N . HIS A 1 148 ? -4.659 19.410 8.391 1.00 71.69 148 HIS A N 1
ATOM 1195 C CA . HIS A 1 148 ? -3.516 19.560 9.293 1.00 71.69 148 HIS A CA 1
ATOM 1196 C C . HIS A 1 148 ? -3.124 18.222 9.924 1.00 71.69 148 HIS A C 1
ATOM 1198 O O . HIS A 1 148 ? -3.966 17.351 10.128 1.00 71.69 148 HIS A O 1
ATOM 1204 N N . GLU A 1 149 ? -1.837 18.063 10.249 1.00 67.56 149 GLU A N 1
ATOM 1205 C CA . GLU A 1 149 ? -1.311 16.805 10.794 1.00 67.56 149 GLU A CA 1
ATOM 1206 C C . GLU A 1 149 ? -1.920 16.434 12.156 1.00 67.56 149 GLU A C 1
ATOM 1208 O O . GLU A 1 149 ? -2.124 15.253 12.435 1.00 67.56 149 GLU A O 1
ATOM 1213 N N . ASP A 1 150 ? -2.258 17.432 12.976 1.00 71.12 150 ASP A N 1
ATOM 1214 C CA . ASP A 1 150 ? -2.867 17.229 14.296 1.00 71.12 150 ASP A CA 1
ATOM 1215 C C . ASP A 1 150 ? -4.305 16.683 14.223 1.00 71.12 150 ASP A C 1
ATOM 1217 O O . ASP A 1 150 ? -4.778 16.068 15.184 1.00 71.12 150 ASP A O 1
ATOM 1221 N N . ASP A 1 151 ? -4.966 16.855 13.074 1.00 74.94 151 ASP A N 1
ATOM 1222 C CA . ASP A 1 151 ? -6.332 16.393 12.808 1.00 74.94 151 ASP A CA 1
ATOM 1223 C C . ASP A 1 151 ? -6.364 15.003 12.149 1.00 74.94 151 ASP A C 1
ATOM 1225 O O . ASP A 1 151 ? -7.441 14.468 11.889 1.00 74.94 151 ASP A O 1
ATOM 1229 N N . MET A 1 152 ? -5.201 14.405 11.858 1.00 84.12 152 MET A N 1
ATOM 1230 C CA . MET A 1 152 ? -5.137 13.094 11.212 1.00 84.12 152 MET A CA 1
ATOM 1231 C C . MET A 1 152 ? -5.544 11.986 12.192 1.00 84.12 152 MET A C 1
ATOM 1233 O O . MET A 1 152 ? -4.842 11.673 13.163 1.00 84.12 152 MET A O 1
ATOM 1237 N N . GLU A 1 153 ? -6.683 11.365 11.907 1.00 88.94 153 GLU A N 1
ATOM 1238 C CA . GLU A 1 153 ? -7.302 10.311 12.698 1.00 88.94 153 GLU A CA 1
ATOM 1239 C C . GLU A 1 153 ? -7.722 9.166 11.776 1.00 88.94 153 GLU A C 1
ATOM 1241 O O . GLU A 1 153 ? -8.795 9.182 11.179 1.00 88.94 153 GLU A O 1
ATOM 1246 N N . MET A 1 154 ? -6.884 8.131 11.703 1.00 91.62 154 MET A N 1
ATOM 1247 C CA . MET A 1 154 ? -7.098 7.043 10.761 1.00 91.62 154 MET A CA 1
ATOM 1248 C C . MET A 1 154 ? -8.217 6.103 11.212 1.00 91.62 154 MET A C 1
ATOM 1250 O O . MET A 1 154 ? -8.080 5.388 12.212 1.00 91.62 154 MET A O 1
ATOM 1254 N N . VAL A 1 155 ? -9.324 6.076 10.473 1.00 92.12 155 VAL A N 1
ATOM 1255 C CA . VAL A 1 155 ? -10.463 5.187 10.757 1.00 92.12 155 VAL A CA 1
ATOM 1256 C C . VAL A 1 155 ? -10.213 3.765 10.243 1.00 92.12 155 VAL A C 1
ATOM 1258 O O . VAL A 1 155 ? -9.256 3.493 9.523 1.00 92.12 155 VAL A O 1
ATOM 1261 N N . TYR A 1 156 ? -11.087 2.815 10.594 1.00 93.00 156 TYR A N 1
ATOM 1262 C CA . TYR A 1 156 ? -10.897 1.403 10.231 1.00 93.00 156 TYR A CA 1
ATOM 1263 C C . TYR A 1 156 ? -10.803 1.152 8.716 1.00 93.00 156 TYR A C 1
ATOM 1265 O O . TYR A 1 156 ? -10.032 0.296 8.287 1.00 93.00 156 TYR A O 1
ATOM 1273 N N . ALA A 1 157 ? -11.569 1.890 7.907 1.00 91.44 157 ALA A N 1
ATOM 1274 C CA . ALA A 1 157 ? -11.510 1.769 6.451 1.00 91.44 157 ALA A CA 1
ATOM 1275 C C . ALA A 1 157 ? -10.124 2.172 5.916 1.00 91.44 157 ALA A C 1
ATOM 1277 O O . ALA A 1 157 ? -9.494 1.395 5.207 1.00 91.44 157 ALA A O 1
ATOM 1278 N N . GLU A 1 158 ? -9.609 3.321 6.350 1.00 92.88 158 GLU A N 1
ATOM 1279 C CA . GLU A 1 158 ? -8.279 3.823 5.985 1.00 92.88 158 GLU A CA 1
ATOM 1280 C C . GLU A 1 158 ? -7.158 2.921 6.522 1.00 92.88 158 GLU A C 1
ATOM 1282 O O . GLU A 1 158 ? -6.160 2.693 5.843 1.00 92.88 158 GLU A O 1
ATOM 1287 N N . PHE A 1 159 ? -7.340 2.322 7.704 1.00 94.88 159 PHE A N 1
ATOM 1288 C CA . PHE A 1 159 ? -6.437 1.285 8.205 1.00 94.88 159 PHE A CA 1
ATOM 1289 C C . PHE A 1 159 ? -6.387 0.072 7.266 1.00 94.88 159 PHE A C 1
ATOM 1291 O O . PHE A 1 159 ? -5.304 -0.451 7.005 1.00 94.88 159 PHE A O 1
ATOM 1298 N N . CYS A 1 160 ? -7.525 -0.371 6.725 1.00 94.69 160 CYS A N 1
ATOM 1299 C CA . CYS A 1 160 ? -7.539 -1.458 5.746 1.00 94.69 160 CYS A CA 1
ATOM 1300 C C . CYS A 1 160 ? -6.818 -1.055 4.449 1.00 94.69 160 CYS A C 1
ATOM 1302 O O . CYS A 1 160 ? -6.040 -1.852 3.928 1.00 94.69 160 CYS A O 1
ATOM 1304 N N . GLU A 1 161 ? -6.997 0.181 3.966 1.00 93.69 161 GLU A N 1
ATOM 1305 C CA . GLU A 1 161 ? -6.235 0.715 2.822 1.00 93.69 161 GLU A CA 1
ATOM 1306 C C . GLU A 1 161 ? -4.724 0.711 3.108 1.00 93.69 161 GLU A C 1
ATOM 1308 O O . GLU A 1 161 ? -3.925 0.258 2.284 1.00 93.69 161 GLU A O 1
ATOM 1313 N N . ALA A 1 162 ? -4.321 1.126 4.311 1.00 94.75 162 ALA A N 1
ATOM 1314 C CA . ALA A 1 162 ? -2.927 1.100 4.739 1.00 94.75 162 ALA A CA 1
ATOM 1315 C C . ALA A 1 162 ? -2.365 -0.330 4.823 1.00 94.75 162 ALA A C 1
ATOM 1317 O O . ALA A 1 162 ? -1.212 -0.558 4.459 1.00 94.75 162 ALA A O 1
ATOM 1318 N N . VAL A 1 163 ? -3.162 -1.315 5.251 1.00 95.62 163 VAL A N 1
ATOM 1319 C CA . VAL A 1 163 ? -2.780 -2.741 5.248 1.00 95.62 163 VAL A CA 1
ATOM 1320 C C . VAL A 1 163 ? -2.543 -3.253 3.825 1.00 95.62 163 VAL A C 1
ATOM 1322 O O . VAL A 1 163 ? -1.555 -3.951 3.590 1.00 95.62 163 VAL A O 1
ATOM 1325 N N . VAL A 1 164 ? -3.389 -2.876 2.862 1.00 95.00 164 VAL A N 1
ATOM 1326 C CA . VAL A 1 164 ? -3.180 -3.216 1.444 1.00 95.00 164 VAL A CA 1
ATOM 1327 C C . VAL A 1 164 ? -1.881 -2.590 0.930 1.00 95.00 164 VAL A C 1
ATOM 1329 O O . VAL A 1 164 ? -1.062 -3.278 0.322 1.00 95.00 164 VAL A O 1
ATOM 1332 N N . ALA A 1 165 ? -1.628 -1.319 1.244 1.00 93.06 165 ALA A N 1
ATOM 1333 C CA . ALA A 1 165 ? -0.386 -0.645 0.872 1.00 93.06 165 ALA A CA 1
ATOM 1334 C C . ALA A 1 165 ? 0.859 -1.323 1.478 1.00 93.06 165 ALA A C 1
ATOM 1336 O O . ALA A 1 165 ? 1.848 -1.560 0.779 1.00 93.06 165 ALA A O 1
ATOM 1337 N N . LEU A 1 166 ? 0.801 -1.691 2.763 1.00 95.25 166 LEU A N 1
ATOM 1338 C CA . LEU A 1 166 ? 1.862 -2.426 3.458 1.00 95.25 166 LEU A CA 1
ATOM 1339 C C . LEU A 1 166 ? 2.194 -3.749 2.763 1.00 95.25 166 LEU A C 1
ATOM 1341 O O . LEU A 1 166 ? 3.372 -4.098 2.652 1.00 95.25 166 LEU A O 1
ATOM 1345 N N . ALA A 1 167 ? 1.185 -4.458 2.251 1.00 94.94 167 ALA A N 1
ATOM 1346 C CA . ALA A 1 167 ? 1.401 -5.682 1.491 1.00 94.94 167 ALA A CA 1
ATOM 1347 C C . ALA A 1 167 ? 2.284 -5.441 0.257 1.00 94.94 167 ALA A C 1
ATOM 1349 O O . ALA A 1 167 ? 3.186 -6.234 -0.010 1.00 94.94 167 ALA A O 1
ATOM 1350 N N . GLY A 1 168 ? 2.098 -4.314 -0.437 1.00 91.06 168 GLY A N 1
ATOM 1351 C CA . GLY A 1 168 ? 2.932 -3.907 -1.573 1.00 91.06 168 GLY A CA 1
ATOM 1352 C C . GLY A 1 168 ? 4.390 -3.636 -1.195 1.00 91.06 168 GLY A C 1
ATOM 1353 O O . GLY A 1 168 ? 5.300 -4.021 -1.926 1.00 91.06 168 GLY A O 1
ATOM 1354 N N . PHE A 1 169 ? 4.638 -3.043 -0.025 1.00 91.06 169 PHE A N 1
ATOM 1355 C CA . PHE A 1 169 ? 6.001 -2.828 0.473 1.00 91.06 169 PHE A CA 1
ATOM 1356 C C . PHE A 1 169 ? 6.707 -4.135 0.869 1.00 91.06 169 PHE A C 1
ATOM 1358 O O . PHE A 1 169 ? 7.910 -4.307 0.623 1.00 91.06 169 PHE A O 1
ATOM 1365 N N . GLN A 1 170 ? 5.979 -5.065 1.497 1.00 92.31 170 GLN A N 1
ATOM 1366 C CA . GLN A 1 170 ? 6.549 -6.345 1.927 1.00 92.31 170 GLN A CA 1
ATOM 1367 C C . GLN A 1 170 ? 6.735 -7.320 0.764 1.00 92.31 170 GLN A C 1
ATOM 1369 O O . GLN A 1 170 ? 7.745 -8.028 0.710 1.00 92.31 170 GLN A O 1
ATOM 1374 N N . ILE A 1 171 ? 5.800 -7.315 -0.185 1.00 92.25 171 ILE A N 1
ATOM 1375 C CA . ILE A 1 171 ? 5.750 -8.214 -1.336 1.00 92.25 171 ILE A CA 1
ATOM 1376 C C . ILE A 1 171 ? 5.709 -7.365 -2.621 1.00 92.25 171 ILE A C 1
ATOM 1378 O O . ILE A 1 171 ? 4.665 -7.261 -3.264 1.00 92.25 171 ILE A O 1
ATOM 1382 N N . PRO A 1 172 ? 6.832 -6.746 -3.034 1.00 86.81 172 PRO A N 1
ATOM 1383 C CA . PRO A 1 172 ? 6.860 -5.849 -4.190 1.00 86.81 172 PRO A CA 1
ATOM 1384 C C . PRO A 1 172 ? 7.024 -6.613 -5.509 1.00 86.81 172 PRO A C 1
ATOM 1386 O O . PRO A 1 172 ? 7.753 -6.177 -6.395 1.00 86.81 172 PRO A O 1
ATOM 1389 N N . ASP A 1 173 ? 6.398 -7.782 -5.625 1.00 84.62 173 ASP A N 1
ATOM 1390 C CA . ASP A 1 173 ? 6.367 -8.533 -6.876 1.00 84.62 173 ASP A CA 1
ATOM 1391 C C . ASP A 1 173 ? 5.321 -7.898 -7.806 1.00 84.62 173 ASP A C 1
ATOM 1393 O O . ASP A 1 173 ? 4.127 -7.999 -7.516 1.00 84.62 173 ASP A O 1
ATOM 1397 N N . PRO A 1 174 ? 5.705 -7.212 -8.895 1.00 79.25 174 PRO A N 1
ATOM 1398 C CA . PRO A 1 174 ? 4.744 -6.537 -9.765 1.00 79.25 174 PRO A CA 1
ATOM 1399 C C . PRO A 1 174 ? 3.822 -7.510 -10.513 1.00 79.25 174 PRO A C 1
ATOM 1401 O O . PRO A 1 174 ? 2.786 -7.078 -11.005 1.00 79.25 174 PRO A O 1
ATOM 1404 N N . PHE A 1 175 ? 4.160 -8.802 -10.569 1.00 83.94 175 PHE A N 1
ATOM 1405 C CA . PHE A 1 175 ? 3.380 -9.833 -11.260 1.00 83.94 175 PHE A CA 1
ATOM 1406 C C . PHE A 1 175 ? 2.387 -10.553 -10.346 1.00 83.94 175 PHE A C 1
ATOM 1408 O O . PHE A 1 175 ? 1.628 -11.402 -10.805 1.00 83.94 175 PHE A O 1
ATOM 1415 N N . MET A 1 176 ? 2.401 -10.237 -9.051 1.00 88.12 176 MET A N 1
ATOM 1416 C CA . MET A 1 176 ? 1.455 -10.788 -8.095 1.00 88.12 176 MET A CA 1
ATOM 1417 C C . MET A 1 176 ? 0.275 -9.836 -7.896 1.00 88.12 176 MET A C 1
ATOM 1419 O O . MET A 1 176 ? 0.458 -8.660 -7.555 1.00 88.12 176 MET A O 1
ATOM 1423 N N . ASP A 1 177 ? -0.929 -10.383 -8.046 1.00 90.81 177 ASP A N 1
ATOM 1424 C CA . ASP A 1 177 ? -2.183 -9.663 -7.851 1.00 90.81 177 ASP A CA 1
ATOM 1425 C C . ASP A 1 177 ? -2.293 -9.083 -6.437 1.00 90.81 177 ASP A C 1
ATOM 1427 O O . ASP A 1 177 ? -1.913 -9.708 -5.440 1.00 90.81 177 ASP A O 1
ATOM 1431 N N . TRP A 1 178 ? -2.864 -7.885 -6.334 1.00 91.44 178 TRP A N 1
ATOM 1432 C CA . TRP A 1 178 ? -3.030 -7.182 -5.063 1.00 91.44 178 TRP A CA 1
ATOM 1433 C C . TRP A 1 178 ? -3.815 -7.972 -4.008 1.00 91.44 178 TRP A C 1
ATOM 1435 O O . TRP A 1 178 ? -3.333 -8.038 -2.874 1.00 91.44 178 TRP A O 1
ATOM 1445 N N . PRO A 1 179 ? -4.952 -8.628 -4.322 1.00 95.25 179 PRO A N 1
ATOM 1446 C CA . PRO A 1 179 ? -5.652 -9.476 -3.355 1.00 95.25 179 PRO A CA 1
ATOM 1447 C C . PRO A 1 179 ? -4.773 -10.610 -2.805 1.00 95.25 179 PRO A C 1
ATOM 1449 O O . PRO A 1 179 ? -4.798 -10.892 -1.605 1.00 95.25 179 PRO A O 1
ATOM 1452 N N . VAL A 1 180 ? -3.936 -11.216 -3.656 1.00 95.50 180 VAL A N 1
ATOM 1453 C CA . VAL A 1 180 ? -2.999 -12.278 -3.256 1.00 95.50 180 VAL A CA 1
ATOM 1454 C C . VAL A 1 180 ? -1.898 -11.713 -2.360 1.00 95.50 180 VAL A C 1
ATOM 1456 O O . VAL A 1 180 ? -1.600 -12.306 -1.319 1.00 95.50 180 VAL A O 1
ATOM 1459 N N . LYS A 1 181 ? -1.337 -10.543 -2.702 1.00 95.19 181 LYS A N 1
ATOM 1460 C CA . LYS A 1 181 ? -0.378 -9.829 -1.841 1.00 95.19 181 LYS A CA 1
ATOM 1461 C C . LYS A 1 181 ? -0.978 -9.536 -0.474 1.00 95.19 181 LYS A C 1
ATOM 1463 O O . LYS A 1 181 ? -0.350 -9.847 0.534 1.00 95.19 181 LYS A O 1
ATOM 1468 N N . ALA A 1 182 ? -2.177 -8.957 -0.437 1.00 95.75 182 ALA A N 1
ATOM 1469 C CA . ALA A 1 182 ? -2.852 -8.573 0.796 1.00 95.75 182 ALA A CA 1
ATOM 1470 C C . ALA A 1 182 ? -3.134 -9.790 1.685 1.00 95.75 182 ALA A C 1
ATOM 1472 O O . ALA A 1 182 ? -2.733 -9.791 2.847 1.00 95.75 182 ALA A O 1
ATOM 1473 N N . SER A 1 183 ? -3.722 -10.855 1.131 1.00 96.75 183 SER A N 1
ATOM 1474 C CA . SER A 1 183 ? -3.972 -12.102 1.867 1.00 96.75 183 SER A CA 1
ATOM 1475 C C . SER A 1 183 ? -2.671 -12.710 2.410 1.00 96.75 183 SER A C 1
ATOM 1477 O O . SER A 1 183 ? -2.551 -12.979 3.608 1.00 96.75 183 SER A O 1
ATOM 1479 N N . THR A 1 184 ? -1.638 -12.823 1.566 1.00 96.25 184 THR A N 1
ATOM 1480 C CA . THR A 1 184 ? -0.322 -13.348 1.969 1.00 96.25 184 THR A CA 1
ATOM 1481 C C . THR A 1 184 ? 0.308 -12.498 3.071 1.00 96.25 184 THR A C 1
ATOM 1483 O O . THR A 1 184 ? 0.874 -13.031 4.028 1.00 96.25 184 THR A O 1
ATOM 1486 N N . PHE A 1 185 ? 0.213 -11.172 2.958 1.00 96.25 185 PHE A N 1
ATOM 1487 C CA . PHE A 1 185 ? 0.729 -10.245 3.954 1.00 96.25 185 PHE A CA 1
ATOM 1488 C C . PHE A 1 185 ? 0.025 -10.422 5.302 1.00 96.25 185 PHE A C 1
ATOM 1490 O O . PHE A 1 185 ? 0.696 -10.599 6.321 1.00 96.25 185 PHE A O 1
ATOM 1497 N N . ILE A 1 186 ? -1.310 -10.443 5.314 1.00 96.06 186 ILE A N 1
ATOM 1498 C CA . ILE A 1 186 ? -2.095 -10.594 6.543 1.00 96.06 186 ILE A CA 1
ATOM 1499 C C . ILE A 1 186 ? -1.772 -11.934 7.221 1.00 96.06 186 ILE A C 1
ATOM 1501 O O . ILE A 1 186 ? -1.476 -11.965 8.418 1.00 96.06 186 ILE A O 1
ATOM 1505 N N . HIS A 1 187 ? -1.721 -13.024 6.452 1.00 94.00 187 HIS A N 1
ATOM 1506 C CA . HIS A 1 187 ? -1.392 -14.353 6.967 1.00 94.00 187 HIS A CA 1
ATOM 1507 C C . HIS A 1 187 ? 0.034 -14.491 7.502 1.00 94.00 187 HIS A C 1
ATOM 1509 O O . HIS A 1 187 ? 0.258 -15.224 8.465 1.00 94.00 187 HIS A O 1
ATOM 1515 N N . ARG A 1 188 ? 1.016 -13.852 6.862 1.00 93.19 188 ARG A N 1
ATOM 1516 C CA . ARG A 1 188 ? 2.432 -14.054 7.195 1.00 93.19 188 ARG A CA 1
ATOM 1517 C C . ARG A 1 188 ? 2.957 -13.061 8.223 1.00 93.19 188 ARG A C 1
ATOM 1519 O O . ARG A 1 188 ? 3.836 -13.417 9.002 1.00 93.19 188 ARG A O 1
ATOM 1526 N N . TYR A 1 189 ? 2.464 -11.827 8.194 1.00 93.81 189 TYR A N 1
ATOM 1527 C CA . TYR A 1 189 ? 3.025 -10.723 8.973 1.00 93.81 189 TYR A CA 1
ATOM 1528 C C . TYR A 1 189 ? 2.086 -10.229 10.062 1.00 93.81 189 TYR A C 1
ATOM 1530 O O . TYR A 1 189 ? 2.571 -9.803 11.102 1.00 93.81 189 TYR A O 1
ATOM 1538 N N . LEU A 1 190 ? 0.767 -10.290 9.855 1.00 93.12 190 LEU A N 1
ATOM 1539 C CA . LEU A 1 190 ? -0.211 -9.808 10.840 1.00 93.12 190 LEU A CA 1
ATOM 1540 C C . LEU A 1 190 ? -0.808 -10.921 11.698 1.00 93.12 190 LEU A C 1
ATOM 1542 O O . LEU A 1 190 ? -1.676 -10.664 12.535 1.00 93.12 190 LEU A O 1
ATOM 1546 N N . ASN A 1 191 ? -0.362 -12.155 11.497 1.00 82.00 191 ASN A N 1
ATOM 1547 C CA . ASN A 1 191 ? -0.829 -13.300 12.253 1.00 82.00 191 ASN A CA 1
ATOM 1548 C C . ASN A 1 191 ? -0.140 -13.298 13.619 1.00 82.00 191 ASN A C 1
ATOM 1550 O O . ASN A 1 191 ? 1.012 -13.706 13.767 1.00 82.00 191 ASN A O 1
ATOM 1554 N N . HIS A 1 192 ? -0.823 -12.728 14.605 1.00 63.56 192 HIS A N 1
ATOM 1555 C CA . HIS A 1 192 ? -0.363 -12.719 15.981 1.00 63.56 192 HIS A CA 1
ATOM 1556 C C . HIS A 1 192 ? -0.980 -13.933 16.674 1.00 63.56 192 HIS A C 1
ATOM 1558 O O . HIS A 1 192 ? -2.195 -13.981 16.854 1.00 63.56 192 HIS A O 1
ATOM 1564 N N . ASP A 1 193 ? -0.150 -14.894 17.087 1.00 50.59 193 ASP A N 1
ATOM 1565 C CA . ASP A 1 193 ? -0.565 -15.907 18.057 1.00 50.59 193 ASP A CA 1
ATOM 1566 C C . ASP A 1 193 ? -1.151 -15.179 19.273 1.00 50.59 193 ASP A C 1
ATOM 1568 O O . ASP A 1 193 ? -0.474 -14.379 19.925 1.00 50.59 193 ASP A O 1
ATOM 1572 N N . VAL A 1 194 ? -2.416 -15.451 19.582 1.00 46.50 194 VAL A N 1
ATOM 1573 C CA . VAL A 1 19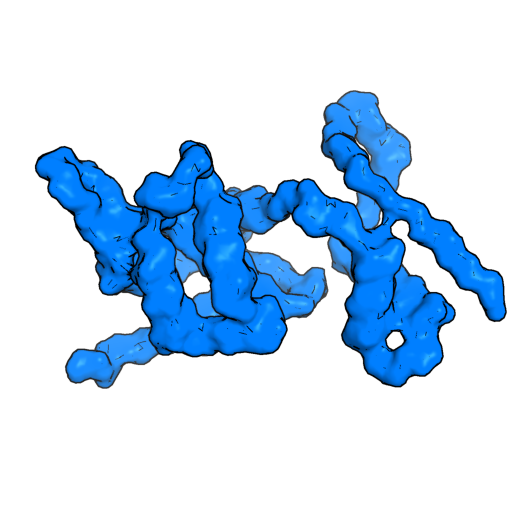4 ? -3.163 -14.910 20.736 1.00 46.50 194 VAL A CA 1
ATOM 1574 C C . VAL A 1 194 ? -2.589 -15.433 22.075 1.00 46.50 194 VAL A C 1
ATOM 1576 O O . VAL A 1 194 ? -3.080 -15.132 23.152 1.00 46.50 194 VAL A O 1
ATOM 1579 N N . SER A 1 195 ? -1.493 -16.190 22.036 1.00 34.66 195 SER A N 1
ATOM 1580 C CA . SER A 1 195 ? -0.985 -17.032 23.122 1.00 34.66 195 SER A CA 1
ATOM 1581 C C . SER A 1 195 ? -0.013 -16.348 24.093 1.00 34.66 195 SER A C 1
ATOM 1583 O O . SER A 1 195 ? 0.729 -17.044 24.787 1.00 34.66 195 SER A O 1
ATOM 1585 N N . LYS A 1 196 ? 0.061 -15.015 24.130 1.00 35.56 196 LYS A N 1
ATOM 1586 C CA . LYS A 1 196 ? 0.908 -14.290 25.096 1.00 35.56 196 LYS A CA 1
ATOM 1587 C C . LYS A 1 196 ? 0.164 -13.103 25.700 1.00 35.56 196 LYS A C 1
ATOM 1589 O O . LYS A 1 196 ? 0.519 -11.953 25.449 1.00 35.56 196 LYS A O 1
ATOM 1594 N N . GLU A 1 197 ? -0.877 -13.424 26.460 1.00 34.97 197 GLU A N 1
ATOM 1595 C CA . GLU A 1 197 ? -1.246 -12.663 27.662 1.00 34.97 197 GLU A CA 1
ATOM 1596 C C . GLU A 1 197 ? -0.459 -13.201 28.862 1.00 34.97 197 GLU A C 1
ATOM 1598 O O . GLU A 1 197 ? -0.259 -14.439 28.928 1.00 34.97 197 GLU A O 1
#

Sequence (197 aa):
MKRLRVMTQLVPTPRDDESADTQEISVVDFADILLRICNEQFGELGRLGQRVDRFVVEHLCFLQQAKSALREEAQSAAMKSVLSEFKEQLAGIFKRYAVKPKSKEKGVLHFKLRDWMAFVKDFKLLSPRFTYEAAHDLFRNVQEGASHEDDMEMVYAEFCEAVVALAGFQIPDPFMDWPVKASTFIHRYLNHDVSKE